Protein AF-A0A523P390-F1 (afdb_monomer_lite)

pLDDT: mean 93.91, std 4.86, range [59.72, 98.5]

Structure (mmCIF, N/CA/C/O backbone):
data_AF-A0A523P390-F1
#
_entry.id   AF-A0A523P390-F1
#
loop_
_atom_site.group_PDB
_atom_site.id
_atom_site.type_symbol
_atom_site.label_atom_id
_atom_site.label_alt_id
_atom_site.label_comp_id
_atom_site.label_asym_id
_atom_site.label_entity_id
_atom_site.label_seq_id
_atom_site.pdbx_PDB_ins_code
_atom_site.Cartn_x
_atom_site.Cartn_y
_atom_site.Cartn_z
_atom_site.occupancy
_atom_site.B_iso_or_equiv
_atom_site.auth_seq_id
_atom_site.auth_comp_id
_atom_site.auth_asym_id
_atom_site.auth_atom_id
_atom_site.pdbx_PDB_model_num
ATOM 1 N N . MET A 1 1 ? -1.006 -1.357 -26.928 1.00 78.75 1 MET A N 1
ATOM 2 C CA . MET A 1 1 ? -0.559 -0.336 -25.960 1.00 78.75 1 MET A CA 1
ATOM 3 C C . MET A 1 1 ? -0.306 -1.076 -24.663 1.00 78.75 1 MET A C 1
ATOM 5 O O . MET A 1 1 ? -1.138 -1.915 -24.336 1.00 78.75 1 MET A O 1
ATOM 9 N N . TYR A 1 2 ? 0.846 -0.889 -24.025 1.00 92.44 2 TYR A N 1
ATOM 10 C CA . TYR A 1 2 ? 1.186 -1.628 -22.806 1.00 92.44 2 TYR A CA 1
ATOM 11 C C . TYR A 1 2 ? 0.607 -0.925 -21.575 1.00 92.44 2 TYR A C 1
ATOM 13 O O . TYR A 1 2 ? 0.403 0.286 -21.602 1.00 92.44 2 TYR A O 1
ATOM 21 N N . SER A 1 3 ? 0.348 -1.682 -20.509 1.00 94.69 3 SER A N 1
ATOM 22 C CA . SER A 1 3 ? 0.012 -1.155 -19.180 1.00 94.69 3 SER A CA 1
ATOM 23 C C . SER A 1 3 ? 1.198 -1.317 -18.227 1.00 94.69 3 SER A C 1
ATOM 25 O O . SER A 1 3 ? 2.104 -2.110 -18.500 1.00 94.69 3 SER A O 1
ATOM 27 N N . ILE A 1 4 ? 1.185 -0.613 -17.089 1.00 97.12 4 ILE A N 1
ATOM 28 C CA . ILE A 1 4 ? 2.181 -0.856 -16.036 1.00 97.12 4 ILE A CA 1
ATOM 29 C C . ILE A 1 4 ? 2.117 -2.307 -15.546 1.00 97.12 4 ILE A C 1
ATOM 31 O O . ILE A 1 4 ? 3.156 -2.932 -15.389 1.00 97.12 4 ILE A O 1
ATOM 35 N N . GLU A 1 5 ? 0.918 -2.879 -15.409 1.00 96.62 5 GLU A N 1
ATOM 36 C CA . GLU A 1 5 ? 0.713 -4.278 -15.016 1.00 96.62 5 GLU A CA 1
ATOM 37 C C . GLU A 1 5 ? 1.443 -5.244 -15.956 1.00 96.62 5 GLU A C 1
ATOM 39 O O . GLU A 1 5 ? 2.141 -6.153 -15.503 1.00 96.62 5 GLU A O 1
ATOM 44 N N . SER A 1 6 ? 1.344 -4.996 -17.269 1.00 96.25 6 SER A N 1
ATOM 45 C CA . SER A 1 6 ? 2.048 -5.791 -18.280 1.00 96.25 6 SER A CA 1
ATOM 46 C C . SER A 1 6 ? 3.558 -5.763 -18.044 1.00 96.25 6 SER A C 1
ATOM 48 O O . SER A 1 6 ? 4.225 -6.777 -18.218 1.00 96.25 6 SER A O 1
ATOM 50 N N . LEU A 1 7 ? 4.102 -4.611 -17.636 1.00 97.56 7 LEU A N 1
ATOM 51 C CA . LEU A 1 7 ? 5.517 -4.487 -17.302 1.00 97.56 7 LEU A CA 1
ATOM 52 C C . LEU A 1 7 ? 5.862 -5.148 -15.974 1.00 97.56 7 LEU A C 1
ATOM 54 O O . LEU A 1 7 ? 6.916 -5.754 -15.896 1.00 97.56 7 LEU A O 1
ATOM 58 N N . LEU A 1 8 ? 5.015 -5.049 -14.949 1.00 97.62 8 LEU A N 1
ATOM 59 C CA . LEU A 1 8 ? 5.287 -5.573 -13.606 1.00 97.62 8 LEU A CA 1
ATOM 60 C C . LEU A 1 8 ? 5.347 -7.105 -13.572 1.00 97.62 8 LEU A C 1
ATOM 62 O O . LEU A 1 8 ? 6.121 -7.672 -12.803 1.00 97.62 8 LEU A O 1
ATOM 66 N N . ARG A 1 9 ? 4.521 -7.767 -14.392 1.00 96.31 9 ARG A N 1
ATOM 67 C CA . ARG A 1 9 ? 4.352 -9.231 -14.391 1.00 96.31 9 ARG A CA 1
ATOM 68 C C . ARG A 1 9 ? 5.149 -9.956 -15.474 1.00 96.31 9 ARG A C 1
ATOM 70 O O . ARG A 1 9 ? 5.233 -11.180 -15.418 1.00 96.31 9 ARG A O 1
ATOM 77 N N . ALA A 1 10 ? 5.704 -9.225 -16.439 1.00 96.62 10 ALA A N 1
ATOM 78 C CA . ALA A 1 10 ? 6.437 -9.810 -17.553 1.00 96.62 10 ALA A CA 1
ATOM 79 C C . ALA A 1 10 ? 7.651 -10.621 -17.080 1.00 96.62 10 ALA A C 1
ATOM 81 O O . ALA A 1 10 ? 8.426 -10.168 -16.237 1.00 96.62 10 ALA A O 1
ATOM 82 N N . ASP A 1 11 ? 7.871 -11.791 -17.668 1.00 96.19 11 ASP A N 1
ATOM 83 C CA . ASP A 1 11 ? 9.138 -12.493 -17.485 1.00 96.19 11 ASP A CA 1
ATOM 84 C C . ASP A 1 11 ? 10.284 -11.801 -18.254 1.00 96.19 11 ASP A C 1
ATOM 86 O O . ASP A 1 11 ? 10.094 -10.863 -19.035 1.00 96.19 11 ASP A O 1
ATOM 90 N N . ARG A 1 12 ? 11.521 -12.272 -18.065 1.00 95.44 12 ARG A N 1
ATOM 91 C CA . ARG A 1 12 ? 12.694 -11.698 -18.745 1.00 95.44 12 ARG A CA 1
ATOM 92 C C . ARG A 1 12 ? 12.565 -11.702 -20.276 1.00 95.44 12 ARG A C 1
ATOM 94 O O . ARG A 1 12 ? 13.013 -10.756 -20.931 1.00 95.44 12 ARG A O 1
ATOM 101 N N . ALA A 1 13 ? 12.014 -12.763 -20.862 1.00 95.06 13 ALA A N 1
ATOM 102 C CA . ALA A 1 13 ? 11.879 -12.881 -22.310 1.00 95.06 13 ALA A CA 1
ATOM 103 C C . ALA A 1 13 ? 10.817 -11.910 -22.843 1.00 95.06 13 ALA A C 1
ATOM 105 O O . ALA A 1 13 ? 11.016 -11.281 -23.886 1.00 95.06 13 ALA A O 1
ATOM 106 N N . GLU A 1 14 ? 9.717 -11.750 -22.116 1.00 96.25 14 GLU A N 1
ATOM 107 C CA . GLU A 1 14 ? 8.670 -10.773 -22.390 1.00 96.25 14 GLU A CA 1
ATOM 108 C C . GLU A 1 14 ? 9.200 -9.344 -22.284 1.00 96.25 14 GLU A C 1
ATOM 110 O O . GLU A 1 14 ? 9.024 -8.577 -23.230 1.00 96.25 14 GLU A O 1
ATOM 115 N N . LEU A 1 15 ? 9.957 -9.004 -21.235 1.00 95.44 15 LEU A N 1
ATOM 116 C CA . LEU A 1 15 ? 10.622 -7.699 -21.124 1.00 95.44 15 LEU A CA 1
ATOM 117 C C . LEU A 1 15 ? 11.526 -7.414 -22.334 1.00 95.44 15 LEU A C 1
ATOM 119 O O . LEU A 1 15 ? 11.504 -6.312 -22.884 1.00 95.44 15 LEU A O 1
ATOM 123 N N . GLY A 1 16 ? 12.276 -8.414 -22.809 1.00 93.50 16 GLY A N 1
ATOM 124 C CA . GLY A 1 16 ? 13.099 -8.286 -24.014 1.00 93.50 16 GLY A CA 1
ATOM 125 C C . GLY A 1 16 ? 12.277 -8.014 -25.282 1.00 93.50 16 GLY A C 1
ATOM 126 O O . GLY A 1 16 ? 12.636 -7.153 -26.096 1.00 93.50 16 GLY A O 1
ATOM 127 N N . LYS A 1 17 ? 11.135 -8.695 -25.449 1.00 94.19 17 LYS A N 1
ATOM 128 C CA . LYS A 1 17 ? 10.194 -8.446 -26.559 1.00 94.19 17 LYS A CA 1
ATOM 129 C C . LYS A 1 17 ? 9.590 -7.043 -26.483 1.00 94.19 17 LYS A C 1
ATOM 131 O O . LYS A 1 17 ? 9.525 -6.348 -27.496 1.00 94.19 17 LYS A O 1
ATOM 136 N N . ILE A 1 18 ? 9.208 -6.602 -25.287 1.00 94.62 18 ILE A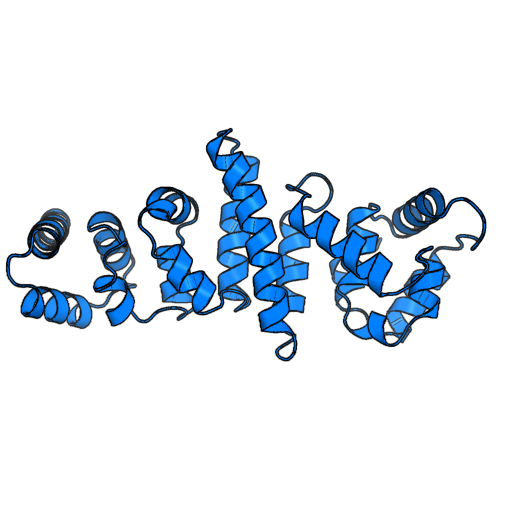 N 1
ATOM 137 C CA . ILE A 1 18 ? 8.657 -5.266 -25.046 1.00 94.62 18 ILE A CA 1
ATOM 138 C C . ILE A 1 18 ? 9.682 -4.204 -25.447 1.00 94.62 18 ILE A C 1
ATOM 140 O O . ILE A 1 18 ? 9.386 -3.359 -26.293 1.00 94.62 18 ILE A O 1
ATOM 144 N N . LEU A 1 19 ? 10.911 -4.280 -24.927 1.00 93.00 19 LEU A N 1
ATOM 145 C CA . LEU A 1 19 ? 11.952 -3.288 -25.208 1.00 93.00 19 LEU A CA 1
ATOM 146 C C . LEU A 1 19 ? 12.359 -3.260 -26.684 1.00 93.00 19 LEU A C 1
ATOM 148 O O . LEU A 1 19 ? 12.469 -2.179 -27.268 1.00 93.00 19 LEU A O 1
ATOM 152 N N . SER A 1 20 ? 12.522 -4.424 -27.318 1.00 90.69 20 SER A N 1
ATOM 153 C CA . SER A 1 20 ? 12.873 -4.502 -28.745 1.00 90.69 20 SER A CA 1
ATOM 154 C C . SER A 1 20 ? 11.792 -3.928 -29.669 1.00 90.69 20 SER A C 1
ATOM 156 O O . SER A 1 20 ? 12.116 -3.417 -30.743 1.00 90.69 20 SER A O 1
ATOM 158 N N . SER A 1 21 ? 10.523 -3.918 -29.243 1.00 90.81 21 SER A N 1
ATOM 159 C CA . SER A 1 21 ? 9.421 -3.336 -30.021 1.00 90.81 21 SER A CA 1
ATOM 160 C C . SER A 1 21 ? 9.455 -1.803 -30.111 1.00 90.81 21 SER A C 1
ATOM 162 O O . SER A 1 21 ? 8.881 -1.235 -31.040 1.00 90.81 21 SER A O 1
ATOM 164 N N . THR A 1 22 ? 10.169 -1.126 -29.203 1.00 90.56 22 THR A N 1
ATOM 165 C CA . THR A 1 22 ? 10.159 0.346 -29.085 1.00 90.56 22 THR A CA 1
ATOM 166 C C . THR A 1 22 ? 10.892 1.066 -30.216 1.00 90.56 22 THR A C 1
ATOM 168 O O . THR A 1 22 ? 10.606 2.229 -30.486 1.00 90.56 22 THR A O 1
ATOM 171 N N . ARG A 1 23 ? 11.851 0.396 -30.875 1.00 85.62 23 ARG A N 1
ATOM 172 C CA . ARG A 1 23 ? 12.726 0.966 -31.923 1.00 85.62 23 ARG A CA 1
ATOM 173 C C . ARG A 1 23 ? 13.443 2.268 -31.512 1.00 85.62 23 ARG A C 1
ATOM 175 O O . ARG A 1 23 ? 13.843 3.050 -32.373 1.00 85.62 23 ARG A O 1
ATOM 182 N N . VAL A 1 24 ? 13.633 2.508 -30.212 1.00 86.00 24 VAL A N 1
ATOM 183 C CA . VAL A 1 24 ? 14.349 3.687 -29.702 1.00 86.00 24 VAL A CA 1
ATOM 184 C C . VAL A 1 24 ? 15.855 3.424 -29.714 1.00 86.00 24 VAL A C 1
ATOM 186 O O . VAL A 1 24 ? 16.334 2.451 -29.133 1.00 86.00 24 VAL A O 1
ATOM 189 N N . ALA A 1 25 ? 16.617 4.307 -30.365 1.00 79.94 25 ALA A N 1
ATOM 190 C CA . ALA A 1 25 ? 18.074 4.207 -30.411 1.00 79.94 25 ALA A CA 1
ATOM 191 C C . ALA A 1 25 ? 18.707 4.440 -29.021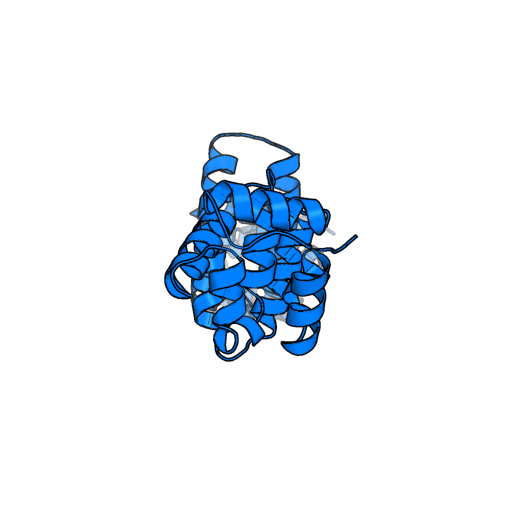 1.00 79.94 25 ALA A C 1
ATOM 193 O O . ALA A 1 25 ? 18.227 5.291 -28.267 1.00 79.94 25 ALA A O 1
ATOM 194 N N . PRO A 1 26 ? 19.818 3.755 -28.685 1.00 71.94 26 PRO A N 1
ATOM 195 C CA . PRO A 1 26 ? 20.413 3.816 -27.353 1.00 71.94 26 PRO A CA 1
ATOM 196 C C . PRO A 1 26 ? 21.200 5.100 -27.038 1.00 71.94 26 PRO A C 1
ATOM 198 O O . PRO A 1 26 ? 21.798 5.202 -25.972 1.00 71.94 26 PRO A O 1
ATOM 201 N N . GLN A 1 27 ? 21.219 6.070 -27.952 1.00 74.44 27 GLN A N 1
ATOM 202 C CA . GLN A 1 27 ? 22.058 7.264 -27.871 1.00 74.44 27 GLN A CA 1
ATOM 203 C C . GLN A 1 27 ? 21.268 8.516 -27.453 1.00 74.44 27 GLN A C 1
ATOM 205 O O . GLN A 1 27 ? 20.062 8.637 -27.711 1.00 74.44 27 GLN A O 1
ATOM 210 N N . GLY A 1 28 ? 21.989 9.474 -26.867 1.00 79.94 28 GLY A N 1
ATOM 211 C CA . GLY A 1 28 ? 21.486 10.791 -26.473 1.00 79.94 28 GLY A CA 1
ATOM 212 C C . GLY A 1 28 ? 21.246 10.933 -24.971 1.00 79.94 28 GLY A C 1
ATOM 213 O O . GLY A 1 28 ? 21.677 10.099 -24.176 1.00 79.94 28 GLY A O 1
ATOM 214 N N . ASP A 1 29 ? 20.559 12.014 -24.601 1.00 88.75 29 ASP A N 1
ATOM 215 C CA . ASP A 1 29 ? 20.172 12.295 -23.219 1.00 88.75 29 ASP A CA 1
ATOM 216 C C . ASP A 1 29 ? 19.337 11.148 -22.623 1.00 88.75 29 ASP A C 1
ATOM 218 O O . ASP A 1 29 ? 18.383 10.657 -23.239 1.00 88.75 29 ASP A O 1
ATOM 222 N N . GLN A 1 30 ? 19.712 10.708 -21.421 1.00 89.38 30 GLN A N 1
ATOM 223 C CA . GLN A 1 30 ? 19.125 9.534 -20.772 1.00 89.38 30 GLN A CA 1
ATOM 224 C C . GLN A 1 30 ? 17.659 9.769 -20.387 1.00 89.38 30 GLN A C 1
ATOM 226 O O . GLN A 1 30 ? 16.834 8.867 -20.550 1.00 89.38 30 GLN A O 1
ATOM 231 N N . ASN A 1 31 ? 17.307 10.981 -19.951 1.00 87.75 31 ASN A N 1
ATOM 232 C CA . ASN A 1 31 ? 15.937 11.322 -19.564 1.00 87.75 31 ASN A CA 1
ATOM 233 C C . ASN A 1 31 ? 15.028 11.380 -20.800 1.00 87.75 31 ASN A C 1
ATOM 235 O O . ASN A 1 31 ? 13.963 10.762 -20.833 1.00 87.75 31 ASN A O 1
ATOM 239 N N . ALA A 1 32 ? 15.487 12.032 -21.870 1.00 88.75 32 ALA A N 1
ATOM 240 C CA . ALA A 1 32 ? 14.801 12.065 -23.157 1.00 88.75 32 ALA A CA 1
ATOM 241 C C . ALA A 1 32 ? 14.671 10.665 -23.776 1.00 88.75 32 ALA A C 1
ATOM 243 O O . ALA A 1 32 ? 13.692 10.360 -24.460 1.00 88.75 32 ALA A O 1
ATOM 244 N N . ARG A 1 33 ? 15.645 9.778 -23.545 1.00 89.94 33 ARG A N 1
ATOM 245 C CA . ARG A 1 33 ? 15.542 8.368 -23.931 1.00 89.94 33 ARG A CA 1
ATOM 246 C C . ARG A 1 33 ? 14.419 7.663 -23.171 1.00 89.94 33 ARG A C 1
ATOM 248 O O . ARG A 1 33 ? 13.584 7.050 -23.833 1.00 89.94 33 ARG A O 1
ATOM 255 N N . ARG A 1 34 ? 14.344 7.787 -21.839 1.00 93.38 34 ARG A N 1
ATOM 256 C CA . ARG A 1 34 ? 13.245 7.210 -21.035 1.00 93.38 34 ARG A CA 1
ATOM 257 C C . ARG A 1 34 ? 11.882 7.701 -21.500 1.00 93.38 34 ARG A C 1
ATOM 259 O O . ARG A 1 34 ? 10.993 6.886 -21.725 1.00 93.38 34 ARG A O 1
ATOM 266 N N . ALA A 1 35 ? 11.745 9.004 -21.739 1.00 92.62 35 ALA A N 1
ATOM 267 C CA . ALA A 1 35 ? 10.507 9.590 -22.244 1.00 92.62 35 ALA A CA 1
ATOM 268 C C . ALA A 1 35 ? 10.090 9.002 -23.605 1.00 92.62 35 ALA A C 1
ATOM 270 O O . ALA A 1 35 ? 8.932 8.633 -23.787 1.00 92.62 35 ALA A O 1
ATOM 271 N N . ARG A 1 36 ? 11.034 8.841 -24.546 1.00 93.81 36 ARG A N 1
ATOM 272 C CA . ARG A 1 36 ? 10.765 8.223 -25.858 1.00 93.81 36 ARG A CA 1
ATOM 273 C C . ARG A 1 36 ? 10.385 6.748 -25.749 1.00 93.81 36 ARG A C 1
ATOM 275 O O . ARG A 1 36 ? 9.476 6.310 -26.447 1.00 93.81 36 ARG A O 1
ATOM 282 N N . VAL A 1 37 ? 11.063 5.985 -24.888 1.00 95.31 37 VAL A N 1
ATOM 283 C CA . VAL A 1 37 ? 10.728 4.572 -24.635 1.00 95.31 37 VAL A CA 1
ATOM 284 C C . VAL A 1 37 ? 9.326 4.460 -24.043 1.00 95.31 37 VAL A C 1
ATOM 286 O O . VAL A 1 37 ? 8.519 3.687 -24.551 1.00 95.31 37 VAL A O 1
ATOM 289 N N . ALA A 1 38 ? 9.012 5.264 -23.025 1.00 95.75 38 ALA A N 1
ATOM 290 C CA . ALA A 1 38 ? 7.692 5.294 -22.407 1.00 95.75 38 ALA A CA 1
ATOM 291 C C . ALA A 1 38 ? 6.609 5.609 -23.448 1.00 95.75 38 ALA A C 1
ATOM 293 O O . ALA A 1 38 ? 5.666 4.836 -23.616 1.00 95.75 38 ALA A O 1
ATOM 294 N N . GLN A 1 39 ? 6.809 6.670 -24.237 1.00 95.06 39 GLN A N 1
ATOM 295 C CA . GLN A 1 39 ? 5.888 7.071 -25.297 1.00 95.06 39 GLN A CA 1
ATOM 296 C C . GLN A 1 39 ? 5.674 5.961 -26.336 1.00 95.06 39 GLN A C 1
ATOM 298 O O . GLN A 1 39 ? 4.537 5.704 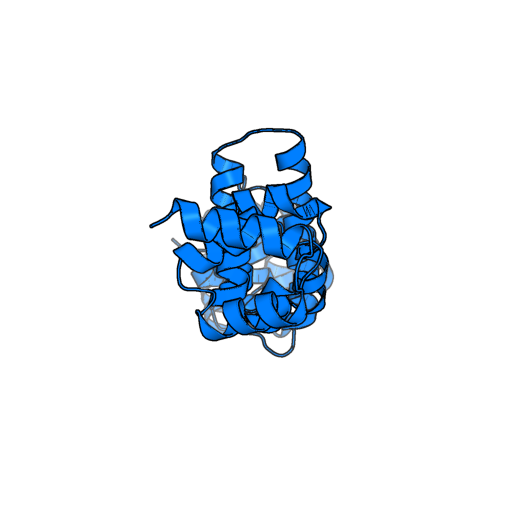-26.724 1.00 95.06 39 GLN A O 1
ATOM 303 N N . ALA A 1 40 ? 6.739 5.273 -26.763 1.00 94.88 40 ALA A N 1
ATOM 304 C CA . ALA A 1 40 ? 6.647 4.171 -27.722 1.00 94.88 40 ALA A CA 1
ATOM 305 C C . ALA A 1 40 ? 5.825 2.982 -27.191 1.00 94.88 40 ALA A C 1
ATOM 307 O O . ALA A 1 40 ? 5.199 2.266 -27.972 1.00 94.88 40 ALA A O 1
ATOM 308 N N . LEU A 1 41 ? 5.795 2.784 -25.870 1.00 95.75 41 LEU A N 1
ATOM 309 C CA . LEU A 1 41 ? 4.980 1.760 -25.213 1.00 95.75 41 LEU A CA 1
ATOM 310 C C . LEU A 1 41 ? 3.552 2.239 -24.888 1.00 95.75 41 LEU A C 1
ATOM 312 O O . LEU A 1 41 ? 2.688 1.414 -24.579 1.00 95.75 41 LEU A O 1
ATOM 316 N N . GLY A 1 42 ? 3.290 3.544 -25.017 1.00 96.00 42 GLY A N 1
ATOM 317 C CA . GLY A 1 42 ? 2.038 4.190 -24.619 1.00 96.00 42 GLY A CA 1
ATOM 318 C C . GLY A 1 42 ? 1.920 4.421 -23.113 1.00 96.00 42 GLY A C 1
ATOM 319 O O . GLY A 1 42 ? 0.818 4.413 -22.581 1.00 96.00 42 GLY A O 1
ATOM 320 N N . LEU A 1 43 ? 3.055 4.603 -22.442 1.00 97.12 43 LEU A N 1
ATOM 321 C CA . LEU A 1 43 ? 3.178 4.868 -21.012 1.00 97.12 43 LEU A CA 1
ATOM 322 C C . LEU A 1 43 ? 3.742 6.274 -20.788 1.00 97.12 43 LEU A C 1
ATOM 324 O O . LEU A 1 43 ? 4.381 6.851 -21.672 1.00 97.12 43 LEU A O 1
ATOM 328 N N . ASN A 1 44 ? 3.579 6.807 -19.579 1.00 96.81 44 ASN A N 1
ATOM 329 C CA . ASN A 1 44 ? 4.408 7.924 -19.127 1.00 96.81 44 ASN A CA 1
ATOM 330 C C . ASN A 1 44 ? 5.728 7.430 -18.499 1.00 96.81 44 ASN A C 1
ATOM 332 O O . ASN A 1 44 ? 5.921 6.236 -18.255 1.00 96.81 44 ASN A O 1
ATOM 336 N N . ALA A 1 45 ? 6.663 8.354 -18.260 1.00 96.00 45 ALA A N 1
ATOM 337 C CA . ALA A 1 45 ? 7.984 8.015 -17.733 1.00 96.00 45 ALA A CA 1
ATOM 338 C C . ALA A 1 45 ? 7.915 7.341 -16.350 1.00 96.00 45 ALA A C 1
ATOM 340 O O . ALA A 1 45 ? 8.623 6.363 -16.127 1.00 96.00 45 ALA A O 1
ATOM 341 N N . SER A 1 46 ? 7.031 7.797 -15.458 1.00 97.75 46 SER A N 1
ATOM 342 C CA . SER A 1 46 ? 6.861 7.204 -14.126 1.00 97.75 46 SER A CA 1
ATOM 343 C C . SER A 1 46 ? 6.336 5.772 -14.197 1.00 97.75 46 SER A C 1
ATOM 345 O O . SER A 1 46 ? 6.873 4.892 -13.531 1.00 97.75 46 SER A O 1
ATOM 347 N N . GLN A 1 47 ? 5.348 5.506 -15.057 1.00 98.25 47 GLN A N 1
ATOM 348 C CA . GLN A 1 47 ? 4.833 4.155 -15.293 1.00 98.25 47 GLN A CA 1
ATOM 349 C C . GLN A 1 47 ? 5.912 3.224 -15.855 1.00 98.25 47 GLN A C 1
ATOM 351 O O . GLN A 1 47 ? 6.005 2.076 -15.431 1.00 98.25 47 GLN A O 1
ATOM 356 N N . LEU A 1 48 ? 6.756 3.710 -16.772 1.00 97.88 48 LEU A N 1
ATOM 357 C CA . LEU A 1 48 ? 7.886 2.935 -17.288 1.00 97.88 48 LEU A CA 1
ATOM 358 C C . LEU A 1 48 ? 8.879 2.584 -16.170 1.00 97.88 48 LEU A C 1
ATOM 360 O O . LEU A 1 48 ? 9.243 1.418 -16.020 1.00 97.88 48 LEU A O 1
ATOM 364 N N . VAL A 1 49 ? 9.312 3.584 -15.394 1.00 97.94 49 VAL A N 1
ATOM 365 C CA . VAL A 1 49 ? 10.312 3.403 -14.332 1.00 97.94 49 VAL A CA 1
ATOM 366 C C . VAL A 1 49 ? 9.782 2.495 -13.227 1.00 97.94 49 VAL A C 1
ATOM 368 O O . VAL A 1 49 ? 10.488 1.580 -12.814 1.00 97.94 49 VAL A O 1
ATOM 371 N N . CYS A 1 50 ? 8.540 2.680 -12.776 1.00 98.31 50 CYS A N 1
ATOM 372 C CA . CYS A 1 50 ? 7.946 1.813 -11.761 1.00 98.31 50 CYS A CA 1
ATOM 373 C C . CYS A 1 50 ? 7.630 0.412 -12.296 1.00 98.31 50 CYS A C 1
ATOM 375 O O . CYS A 1 50 ? 7.907 -0.564 -11.604 1.00 98.31 50 CYS A O 1
ATOM 377 N N . GLY A 1 51 ? 7.132 0.297 -13.530 1.00 98.06 51 GLY A N 1
ATOM 378 C CA . GLY A 1 51 ? 6.813 -0.984 -14.160 1.00 98.06 51 GLY A CA 1
ATOM 379 C C . GLY A 1 51 ? 8.031 -1.895 -14.299 1.00 98.06 51 GLY A C 1
ATOM 380 O O . GLY A 1 51 ? 8.002 -3.032 -13.840 1.00 98.06 51 GLY A O 1
ATOM 381 N N . PHE A 1 52 ? 9.131 -1.389 -14.865 1.00 97.12 52 PHE A N 1
ATOM 382 C CA . PHE A 1 52 ? 10.388 -2.147 -14.924 1.00 97.12 52 PHE A CA 1
ATOM 383 C C . PHE A 1 52 ? 11.061 -2.253 -13.557 1.00 97.12 52 PHE A C 1
ATOM 385 O O . PHE A 1 52 ? 11.603 -3.297 -13.212 1.00 97.12 52 PHE A O 1
ATOM 392 N N . GLY A 1 53 ? 11.029 -1.178 -12.773 1.00 96.81 53 GLY A N 1
ATOM 393 C CA . GLY A 1 53 ? 11.721 -1.093 -11.498 1.00 96.81 53 GLY A CA 1
ATOM 394 C C . GLY A 1 53 ? 11.200 -2.066 -10.444 1.00 96.81 53 GLY A C 1
ATOM 395 O O . GLY A 1 53 ? 11.994 -2.533 -9.634 1.00 96.81 53 GLY A O 1
ATOM 396 N N . PHE A 1 54 ? 9.898 -2.357 -10.413 1.00 97.12 54 PHE A N 1
ATOM 397 C CA . PHE A 1 54 ? 9.306 -3.324 -9.477 1.00 97.12 54 PHE A CA 1
ATOM 398 C C . PHE A 1 54 ? 9.150 -4.733 -10.063 1.00 97.12 54 PHE A C 1
ATOM 400 O O . PHE A 1 54 ? 8.754 -5.645 -9.341 1.00 97.12 54 PHE A O 1
ATOM 407 N N . ASN A 1 55 ? 9.486 -4.941 -11.338 1.00 96.75 55 ASN A N 1
ATOM 408 C CA . ASN A 1 55 ? 9.473 -6.270 -11.932 1.00 96.75 55 ASN A CA 1
ATOM 409 C C . ASN A 1 55 ? 10.610 -7.130 -11.349 1.00 96.75 55 ASN A C 1
ATOM 411 O O . ASN A 1 55 ? 11.779 -6.757 -11.415 1.00 96.75 55 ASN A O 1
ATOM 415 N N . ALA A 1 56 ? 10.286 -8.313 -10.823 1.00 93.75 56 ALA A N 1
ATOM 416 C CA . ALA A 1 56 ? 11.265 -9.207 -10.201 1.00 93.75 56 ALA A CA 1
ATOM 417 C C . ALA A 1 56 ? 12.360 -9.711 -11.165 1.00 93.75 56 ALA A C 1
ATOM 419 O O . ALA A 1 56 ? 13.491 -9.933 -10.745 1.00 93.75 56 ALA A O 1
ATOM 420 N N . ALA A 1 57 ? 12.054 -9.864 -12.454 1.00 94.69 57 ALA A N 1
ATOM 421 C CA . ALA A 1 57 ? 12.991 -10.321 -13.477 1.00 94.69 57 ALA A CA 1
ATOM 422 C C . ALA A 1 57 ? 14.034 -9.262 -13.877 1.00 94.69 57 ALA A C 1
ATOM 424 O O . ALA A 1 57 ? 14.975 -9.587 -14.605 1.00 94.69 57 ALA A O 1
ATOM 425 N N . ILE A 1 58 ? 13.890 -8.004 -13.434 1.00 94.44 58 ILE A N 1
ATOM 426 C CA . ILE A 1 58 ? 14.825 -6.933 -13.803 1.00 94.44 58 ILE A CA 1
ATOM 427 C C . ILE A 1 58 ? 16.197 -7.087 -13.139 1.00 94.44 58 ILE A C 1
ATOM 429 O O . ILE A 1 58 ? 17.191 -6.626 -13.698 1.00 94.44 58 ILE A O 1
ATOM 433 N N . GLU A 1 59 ? 16.261 -7.758 -11.983 1.00 89.56 59 GLU A N 1
ATOM 434 C CA . GLU A 1 59 ? 17.508 -7.974 -11.235 1.00 89.56 59 GLU A CA 1
ATOM 435 C C . GLU A 1 59 ? 18.533 -8.765 -12.053 1.00 89.56 59 GLU A C 1
ATOM 437 O O . GLU A 1 59 ? 19.721 -8.457 -12.031 1.00 89.56 59 GLU A O 1
ATOM 442 N N . ASP A 1 60 ? 18.053 -9.711 -12.863 1.00 89.69 60 ASP A N 1
ATOM 443 C CA . ASP A 1 60 ? 18.879 -10.561 -13.722 1.00 89.69 60 ASP A CA 1
ATOM 444 C C . ASP A 1 60 ? 18.994 -10.022 -15.161 1.00 89.69 60 ASP A C 1
ATOM 446 O O . ASP A 1 60 ? 19.407 -10.745 -16.080 1.00 89.69 60 ASP A O 1
ATOM 450 N N . TYR A 1 61 ? 18.591 -8.765 -15.397 1.00 93.50 61 TYR A N 1
ATOM 451 C CA . TYR A 1 61 ? 18.513 -8.180 -16.735 1.00 93.50 61 TYR A CA 1
ATOM 452 C C . TYR A 1 61 ?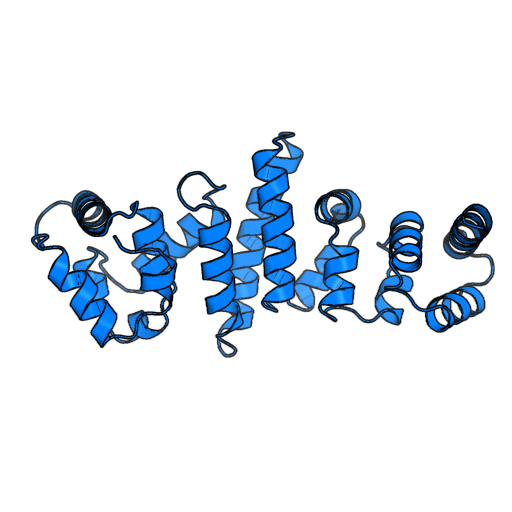 19.174 -6.798 -16.854 1.00 93.50 61 TYR A C 1
ATOM 454 O O . TYR A 1 61 ? 18.593 -5.836 -17.355 1.00 93.50 61 TYR A O 1
ATOM 462 N N . GLU A 1 62 ? 20.454 -6.721 -16.492 1.00 91.12 62 GLU A N 1
ATOM 463 C CA . GLU A 1 62 ? 21.286 -5.506 -16.554 1.00 91.12 62 GLU A CA 1
ATOM 464 C C . GLU A 1 62 ? 21.232 -4.772 -17.912 1.00 91.12 62 GLU A C 1
ATOM 466 O O . GLU A 1 62 ? 21.153 -3.544 -17.974 1.00 91.12 62 GLU A O 1
ATOM 471 N N . THR A 1 63 ? 21.184 -5.503 -19.032 1.00 91.81 63 THR A N 1
ATOM 472 C CA . THR A 1 63 ? 21.069 -4.885 -20.365 1.00 91.81 63 THR A CA 1
ATOM 473 C C . THR A 1 63 ? 19.787 -4.063 -20.525 1.00 91.81 63 THR A C 1
ATOM 475 O O . THR A 1 63 ? 19.814 -3.031 -21.193 1.00 91.81 63 THR A O 1
ATOM 478 N N . ALA A 1 64 ? 18.672 -4.481 -19.915 1.00 93.06 64 ALA A N 1
ATOM 479 C CA . ALA A 1 64 ? 17.433 -3.707 -19.921 1.00 93.06 64 ALA A CA 1
ATOM 480 C C . ALA A 1 64 ? 17.576 -2.418 -19.105 1.00 93.06 64 ALA A C 1
ATOM 482 O O . ALA A 1 64 ? 17.140 -1.363 -19.559 1.00 93.06 64 ALA A O 1
ATOM 483 N N . VAL A 1 65 ? 18.258 -2.472 -17.960 1.00 94.50 65 VAL A N 1
ATOM 484 C CA . VAL A 1 65 ? 18.532 -1.300 -17.112 1.00 94.50 65 VAL A CA 1
ATOM 485 C C . VAL A 1 65 ? 19.311 -0.235 -17.892 1.00 94.50 65 VAL A C 1
ATOM 487 O O . VAL A 1 65 ? 18.875 0.914 -18.004 1.00 94.50 65 VAL A O 1
ATOM 490 N N . HIS A 1 66 ? 20.403 -0.629 -18.548 1.00 92.56 66 HIS A N 1
ATOM 491 C CA . HIS A 1 66 ? 21.156 0.272 -19.425 1.00 92.56 66 HIS A CA 1
ATOM 492 C C . HIS A 1 66 ? 20.370 0.692 -20.668 1.00 92.56 66 HIS A C 1
ATOM 494 O O . HIS A 1 66 ? 20.532 1.811 -21.174 1.00 92.56 66 HIS A O 1
ATOM 500 N N . PHE A 1 67 ? 19.491 -0.176 -21.176 1.00 92.12 67 PHE A N 1
ATOM 501 C CA . PHE A 1 67 ? 18.604 0.185 -22.273 1.00 92.12 67 PHE A CA 1
ATOM 502 C C . PHE A 1 67 ? 17.598 1.275 -21.868 1.00 92.12 67 PHE A C 1
ATOM 504 O O . PHE A 1 67 ? 17.245 2.138 -22.667 1.00 92.12 67 PHE A O 1
ATOM 511 N N . LEU A 1 68 ? 17.172 1.297 -20.615 1.00 93.06 68 LEU A N 1
ATOM 512 C CA . LEU A 1 68 ? 16.337 2.363 -20.075 1.00 93.06 68 LEU A CA 1
ATOM 513 C C . LEU A 1 68 ? 17.152 3.622 -19.736 1.00 93.06 68 LEU A C 1
ATOM 515 O O . LEU A 1 68 ? 16.596 4.619 -19.299 1.00 93.06 68 LEU A O 1
ATOM 519 N N . GLY A 1 69 ? 18.463 3.628 -19.987 1.00 92.25 69 GLY A N 1
ATOM 520 C CA . GLY A 1 69 ? 19.318 4.785 -19.743 1.00 92.25 69 GLY A CA 1
ATOM 521 C C . GLY A 1 69 ? 19.720 4.950 -18.281 1.00 92.25 69 GLY A C 1
ATOM 522 O O . GLY A 1 69 ? 20.132 6.043 -17.911 1.00 92.25 69 GLY A O 1
ATOM 523 N N . PHE A 1 70 ? 19.619 3.897 -17.468 1.00 94.44 70 PHE A N 1
ATOM 524 C CA . PHE A 1 70 ? 20.143 3.894 -16.107 1.00 94.44 70 PHE A CA 1
ATOM 525 C C . PHE A 1 70 ? 21.587 3.369 -16.067 1.00 94.44 70 PHE A C 1
ATOM 527 O O . PHE A 1 70 ? 21.925 2.421 -16.786 1.00 94.44 70 PHE A O 1
ATOM 534 N N . PRO A 1 71 ? 22.458 3.958 -15.229 1.00 93.44 71 PRO A N 1
ATOM 535 C CA . PRO A 1 71 ? 23.839 3.505 -15.083 1.00 93.44 71 PRO A CA 1
ATOM 536 C C . PRO A 1 71 ? 23.965 2.230 -14.241 1.00 93.44 71 PRO A C 1
ATOM 538 O O . PRO A 1 71 ? 24.965 1.537 -14.361 1.00 93.44 71 PRO A O 1
ATOM 541 N N . SER A 1 72 ? 22.984 1.919 -13.394 1.00 95.62 72 SER A N 1
ATOM 542 C CA . SER A 1 72 ? 22.947 0.696 -12.590 1.00 95.62 72 SER A CA 1
ATOM 543 C C . SER A 1 72 ? 21.526 0.405 -12.111 1.00 95.62 72 SER A C 1
ATOM 545 O O . SER A 1 72 ? 20.646 1.275 -12.163 1.00 95.62 72 SER A O 1
ATOM 547 N N . LEU A 1 73 ? 21.312 -0.818 -11.615 1.00 95.88 73 LEU A N 1
ATOM 548 C CA . LEU A 1 73 ? 20.053 -1.216 -10.989 1.00 95.88 73 LEU A CA 1
ATOM 549 C C . LEU A 1 73 ? 19.737 -0.351 -9.759 1.00 95.88 73 LEU A C 1
ATOM 551 O O . LEU A 1 73 ? 18.594 0.059 -9.592 1.00 95.88 73 LEU A O 1
ATOM 555 N N . ASP A 1 74 ? 20.743 -0.002 -8.955 1.00 96.69 74 ASP A N 1
ATOM 556 C CA . ASP A 1 74 ? 20.565 0.816 -7.747 1.00 96.69 74 ASP A CA 1
ATOM 557 C C . ASP A 1 74 ? 20.062 2.229 -8.057 1.00 96.69 74 ASP A C 1
ATOM 559 O O . ASP A 1 74 ? 19.202 2.762 -7.350 1.00 96.69 74 ASP A O 1
ATOM 563 N N . VAL A 1 75 ? 20.554 2.840 -9.142 1.00 96.81 75 VAL A N 1
ATOM 564 C CA . VAL A 1 75 ? 20.082 4.166 -9.573 1.00 96.81 75 VAL A CA 1
ATOM 565 C C . VAL A 1 75 ? 18.636 4.088 -10.061 1.00 96.81 75 VAL A C 1
ATOM 567 O O . VAL A 1 75 ? 17.823 4.936 -9.696 1.00 96.81 75 VAL A O 1
ATOM 570 N N . MET A 1 76 ? 18.279 3.039 -10.809 1.00 97.12 76 MET A N 1
ATOM 571 C CA . MET A 1 76 ? 16.890 2.801 -11.212 1.00 97.12 76 MET A CA 1
ATOM 572 C C . MET A 1 76 ? 15.981 2.553 -10.003 1.00 97.12 76 MET A C 1
ATOM 574 O O . MET A 1 76 ? 14.890 3.114 -9.930 1.00 97.12 76 MET A O 1
ATOM 578 N N . ALA A 1 77 ? 16.425 1.744 -9.039 1.00 96.56 77 ALA A N 1
ATOM 579 C CA . ALA A 1 77 ? 15.685 1.456 -7.816 1.00 96.56 77 ALA A CA 1
ATOM 580 C C . ALA A 1 77 ? 15.472 2.722 -6.973 1.00 96.56 77 ALA A C 1
ATOM 582 O O . ALA A 1 77 ? 14.391 2.909 -6.416 1.00 96.56 77 ALA A O 1
ATOM 583 N N . SER A 1 78 ? 16.463 3.616 -6.930 1.00 97.69 78 SER A N 1
ATOM 584 C CA . SER A 1 78 ? 16.362 4.912 -6.252 1.00 97.69 78 SER A CA 1
ATOM 585 C C . SER A 1 78 ? 15.341 5.834 -6.926 1.00 97.69 78 SER A C 1
ATOM 587 O O . SER A 1 78 ? 14.477 6.382 -6.243 1.00 97.69 78 SER A O 1
ATOM 589 N N . GLU A 1 79 ? 15.374 5.961 -8.260 1.00 97.75 79 GLU A N 1
ATOM 590 C CA . GLU A 1 79 ? 14.397 6.763 -9.019 1.00 97.75 79 GLU A CA 1
ATOM 591 C C . GLU A 1 79 ? 12.977 6.189 -8.879 1.00 97.75 79 GLU A C 1
ATOM 593 O O . GLU A 1 79 ? 12.033 6.918 -8.578 1.00 97.75 79 GLU A O 1
ATOM 598 N N . ARG A 1 80 ? 12.830 4.863 -8.987 1.00 97.38 80 ARG A N 1
ATOM 599 C CA . ARG A 1 80 ? 11.577 4.135 -8.740 1.00 97.38 80 ARG A CA 1
ATOM 600 C C . ARG A 1 80 ? 11.014 4.408 -7.347 1.00 97.38 80 ARG A C 1
ATOM 602 O O . ARG A 1 80 ? 9.824 4.686 -7.221 1.00 97.38 80 ARG A O 1
ATOM 609 N N . ASN A 1 81 ? 11.843 4.302 -6.307 1.00 98.38 81 ASN A N 1
ATOM 610 C CA . ASN A 1 81 ? 11.413 4.533 -4.929 1.00 98.38 81 ASN A CA 1
ATOM 611 C C . ASN A 1 81 ? 10.987 5.990 -4.729 1.00 98.38 81 ASN A C 1
ATOM 613 O O . ASN A 1 81 ? 9.950 6.235 -4.122 1.00 98.38 81 ASN A O 1
ATOM 617 N N . TYR A 1 82 ? 11.743 6.942 -5.281 1.00 98.31 82 TYR A N 1
ATOM 618 C CA . TYR A 1 82 ? 11.400 8.361 -5.224 1.00 98.31 82 TYR A CA 1
ATOM 619 C C . TYR A 1 82 ? 10.040 8.641 -5.876 1.00 98.31 82 TYR A C 1
ATOM 621 O O . TYR A 1 82 ? 9.185 9.286 -5.270 1.00 98.31 82 TYR A O 1
ATOM 629 N N . ILE A 1 83 ? 9.807 8.105 -7.078 1.00 98.31 83 ILE A N 1
ATOM 630 C CA . ILE A 1 83 ? 8.526 8.239 -7.781 1.00 98.31 83 ILE A CA 1
ATOM 631 C C . ILE A 1 83 ? 7.396 7.621 -6.954 1.00 98.31 83 ILE A C 1
ATOM 633 O O . ILE A 1 83 ? 6.381 8.279 -6.736 1.00 98.31 83 ILE A O 1
ATOM 637 N N . LEU A 1 84 ? 7.572 6.390 -6.455 1.00 98.31 84 LEU A N 1
ATOM 638 C CA . LEU A 1 84 ? 6.543 5.735 -5.649 1.00 98.31 84 LEU A CA 1
ATOM 639 C C . LEU A 1 84 ? 6.257 6.503 -4.354 1.00 98.31 84 LEU A C 1
ATOM 641 O O . LEU A 1 84 ? 5.119 6.519 -3.920 1.00 98.31 84 LEU A O 1
ATOM 645 N N . VAL A 1 85 ? 7.228 7.138 -3.707 1.00 98.12 85 VAL A N 1
ATOM 646 C CA . VAL A 1 85 ? 6.957 7.861 -2.454 1.00 98.12 85 VAL A CA 1
ATOM 647 C C . VAL A 1 85 ? 6.285 9.210 -2.714 1.00 98.12 85 VAL A C 1
ATOM 649 O O . VAL A 1 85 ? 5.373 9.589 -1.983 1.00 98.12 85 VAL A O 1
ATOM 652 N N . HIS A 1 86 ? 6.698 9.931 -3.759 1.00 97.25 86 HIS A N 1
ATOM 653 C CA . HIS A 1 86 ? 6.317 11.334 -3.939 1.00 97.25 86 HIS A CA 1
ATOM 654 C C . HIS A 1 86 ? 5.229 11.594 -4.989 1.00 97.25 86 HIS A C 1
ATOM 656 O O . HIS A 1 86 ? 4.657 12.688 -4.978 1.00 97.25 86 HIS A O 1
ATOM 662 N N . ASP A 1 87 ? 4.911 10.643 -5.876 1.00 96.56 87 ASP A N 1
ATOM 663 C CA . ASP A 1 87 ? 3.823 10.810 -6.847 1.00 96.56 87 ASP A CA 1
ATOM 664 C C . ASP A 1 87 ? 2.453 10.610 -6.189 1.00 96.56 87 ASP A C 1
ATOM 666 O O . ASP A 1 87 ? 2.108 9.521 -5.734 1.00 96.56 87 ASP A O 1
ATOM 670 N N . ARG A 1 88 ? 1.643 11.665 -6.154 1.00 93.88 88 ARG A N 1
ATOM 671 C CA . ARG A 1 88 ? 0.341 11.680 -5.468 1.00 93.88 88 ARG A CA 1
ATOM 672 C C . ARG A 1 88 ? -0.793 11.645 -6.479 1.00 93.88 88 ARG A C 1
ATOM 674 O O . ARG A 1 88 ? -1.640 12.532 -6.521 1.00 93.88 88 ARG A O 1
ATOM 681 N N . TYR A 1 89 ? -0.754 10.614 -7.314 1.00 94.81 89 TYR A N 1
ATOM 682 C CA . TYR A 1 89 ? -1.699 10.383 -8.402 1.00 94.81 89 TYR A CA 1
ATOM 683 C C . TYR A 1 89 ? -1.567 11.325 -9.600 1.00 94.81 89 TYR A C 1
ATOM 685 O O . TYR A 1 89 ? -2.514 11.496 -10.367 1.00 94.81 89 TYR A O 1
ATOM 693 N N . SER A 1 90 ? -0.391 11.931 -9.771 1.00 94.38 90 SER A N 1
ATOM 694 C CA . SER A 1 90 ? -0.123 12.858 -10.875 1.00 94.38 90 SER A CA 1
ATOM 695 C C . SER A 1 90 ? 0.337 12.116 -12.126 1.00 94.38 90 SER A C 1
ATOM 697 O O . SER A 1 90 ? -0.127 12.413 -13.224 1.00 94.38 90 SER A O 1
ATOM 699 N N . ASN A 1 91 ? 1.241 11.146 -11.964 1.00 96.56 91 ASN A N 1
ATOM 700 C CA . ASN A 1 91 ? 1.765 10.329 -13.059 1.00 96.56 91 ASN A CA 1
ATOM 701 C C . ASN A 1 91 ? 1.447 8.842 -12.880 1.00 96.56 91 ASN A C 1
ATOM 703 O O . ASN A 1 91 ? 1.395 8.115 -13.870 1.00 96.56 91 ASN A O 1
ATOM 707 N N . LEU A 1 92 ? 1.237 8.373 -11.650 1.00 97.75 92 LEU A N 1
ATOM 708 C CA . LEU A 1 92 ? 0.789 7.012 -11.375 1.00 97.75 92 LEU A CA 1
ATOM 709 C C . LEU A 1 92 ? -0.652 7.057 -10.893 1.00 97.75 92 LEU A C 1
ATOM 711 O O . LEU A 1 92 ? -0.926 7.584 -9.824 1.00 97.75 92 LEU A O 1
ATOM 715 N N . SER A 1 93 ? -1.588 6.500 -11.653 1.00 97.19 93 SER A N 1
ATOM 716 C CA . SER A 1 93 ? -2.967 6.392 -11.175 1.00 97.19 93 SER A CA 1
ATOM 717 C C . SER A 1 93 ? -3.045 5.500 -9.931 1.00 97.19 93 SER A C 1
ATOM 719 O O . SER A 1 93 ? -2.181 4.654 -9.712 1.00 97.19 93 SER A O 1
ATOM 721 N N . VAL A 1 94 ? -4.107 5.623 -9.129 1.00 97.75 94 VAL A N 1
ATOM 722 C CA . VAL A 1 94 ? -4.306 4.722 -7.978 1.00 97.75 94 VAL A CA 1
ATOM 723 C C . VAL A 1 94 ? -4.306 3.245 -8.396 1.00 97.75 94 VAL A C 1
ATOM 725 O O . VAL A 1 94 ? -3.744 2.415 -7.693 1.00 97.75 94 VAL A O 1
ATOM 728 N N . ASN A 1 95 ? -4.839 2.919 -9.578 1.00 97.88 95 ASN A N 1
ATOM 729 C CA . ASN A 1 95 ? -4.799 1.556 -10.110 1.00 97.88 95 ASN A CA 1
ATOM 730 C C . ASN A 1 95 ? -3.362 1.096 -10.390 1.00 97.88 95 ASN A C 1
ATOM 732 O O . ASN A 1 95 ? -3.022 -0.036 -10.065 1.00 97.88 95 ASN A O 1
ATOM 736 N N . ASP A 1 96 ? -2.502 1.976 -10.917 1.00 98.38 96 ASP A N 1
ATOM 737 C CA . ASP A 1 96 ? -1.081 1.663 -11.111 1.00 98.38 96 ASP A CA 1
ATOM 738 C C . ASP A 1 96 ? -0.405 1.325 -9.770 1.00 98.38 96 ASP A C 1
ATOM 740 O O . ASP A 1 96 ? 0.387 0.387 -9.690 1.00 98.38 96 ASP A O 1
ATOM 744 N N . ILE A 1 97 ? -0.749 2.053 -8.700 1.00 98.50 97 ILE A N 1
ATOM 745 C CA . ILE A 1 97 ? -0.229 1.797 -7.351 1.00 98.50 97 ILE A CA 1
ATOM 746 C C . ILE A 1 97 ? -0.723 0.458 -6.799 1.00 98.50 97 ILE A C 1
ATOM 748 O O . ILE A 1 97 ? 0.068 -0.297 -6.235 1.00 98.50 97 ILE A O 1
ATOM 752 N N . LEU A 1 98 ? -2.004 0.132 -6.982 1.00 98.50 98 LEU A N 1
ATOM 753 C CA . LEU A 1 98 ? -2.560 -1.145 -6.532 1.00 98.50 98 LEU A CA 1
ATOM 754 C C . LEU A 1 98 ? -1.928 -2.340 -7.263 1.00 98.50 98 LEU A C 1
ATOM 756 O O . LEU A 1 98 ? -1.651 -3.355 -6.625 1.00 98.50 98 LEU A O 1
ATOM 760 N N . GLU A 1 99 ? -1.619 -2.211 -8.557 1.00 98.50 99 GLU A N 1
ATOM 761 C CA . GLU A 1 99 ? -0.871 -3.240 -9.295 1.00 98.50 99 GLU A CA 1
ATOM 762 C C . GLU A 1 99 ? 0.562 -3.401 -8.776 1.00 98.50 99 GLU A C 1
ATOM 764 O O . GLU A 1 99 ? 1.053 -4.525 -8.641 1.00 98.50 99 GLU A O 1
ATOM 769 N N . ILE A 1 100 ? 1.225 -2.294 -8.416 1.00 98.50 100 ILE A N 1
ATOM 770 C CA . ILE A 1 100 ? 2.527 -2.347 -7.740 1.00 98.50 100 ILE A CA 1
ATOM 771 C C . ILE A 1 100 ? 2.381 -3.097 -6.409 1.00 98.50 100 ILE A C 1
ATOM 773 O O . ILE A 1 100 ? 3.110 -4.054 -6.164 1.00 98.50 100 ILE A O 1
ATOM 777 N N . TYR A 1 101 ? 1.416 -2.736 -5.562 1.00 98.19 101 TYR A N 1
ATOM 778 C CA . TYR A 1 101 ? 1.207 -3.402 -4.271 1.00 98.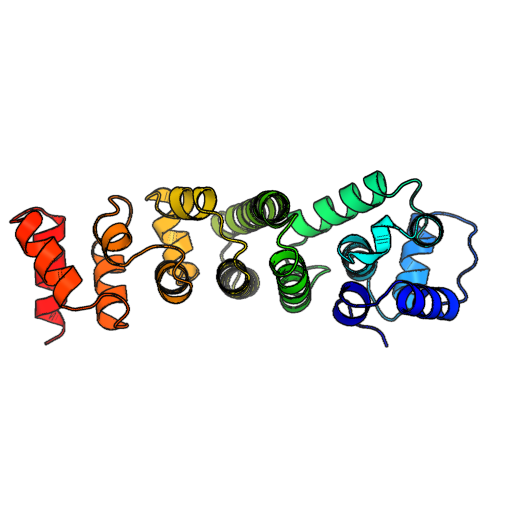19 101 TYR A CA 1
ATOM 779 C C . TYR A 1 101 ? 0.947 -4.902 -4.421 1.00 98.19 101 TYR A C 1
ATOM 781 O O . TYR A 1 101 ? 1.481 -5.690 -3.637 1.00 98.19 101 TYR A O 1
ATOM 789 N N . ALA A 1 102 ? 0.203 -5.310 -5.450 1.00 97.31 102 ALA A N 1
ATOM 790 C CA . ALA A 1 102 ? -0.051 -6.715 -5.738 1.00 97.31 102 ALA A CA 1
ATOM 791 C C . ALA A 1 102 ? 1.240 -7.506 -5.995 1.00 97.31 102 ALA A C 1
ATOM 793 O O . ALA A 1 102 ? 1.420 -8.593 -5.438 1.00 97.31 102 ALA A O 1
ATOM 794 N N . VAL A 1 103 ? 2.171 -6.968 -6.792 1.00 96.62 103 VAL A N 1
ATOM 795 C CA . VAL A 1 103 ? 3.450 -7.656 -7.036 1.00 96.62 103 VAL A CA 1
ATOM 796 C C . VAL A 1 103 ? 4.384 -7.608 -5.825 1.00 96.62 103 VAL A C 1
ATOM 798 O O . VAL A 1 103 ? 5.050 -8.602 -5.538 1.00 96.62 103 VAL A O 1
ATOM 801 N N . LEU A 1 104 ? 4.384 -6.513 -5.056 1.00 95.94 104 LEU A N 1
ATOM 802 C CA . LEU A 1 104 ? 5.181 -6.404 -3.828 1.00 95.94 104 LEU A CA 1
ATOM 803 C C . LEU A 1 104 ? 4.709 -7.388 -2.748 1.00 95.94 104 LEU A C 1
ATOM 805 O O . LEU A 1 104 ? 5.529 -8.030 -2.090 1.00 95.94 104 LEU A O 1
ATOM 809 N N . GLY A 1 105 ? 3.394 -7.539 -2.573 1.00 94.06 105 GLY A N 1
ATOM 810 C CA . GLY A 1 105 ? 2.802 -8.463 -1.601 1.00 94.06 105 GLY A CA 1
ATOM 811 C C . GLY A 1 105 ? 3.078 -9.935 -1.925 1.00 94.06 105 GLY A C 1
ATOM 812 O O . GLY A 1 105 ? 3.280 -10.757 -1.014 1.00 94.06 105 GLY A O 1
ATOM 813 N N . ALA A 1 106 ? 3.147 -10.258 -3.221 1.00 93.69 106 ALA A N 1
ATOM 814 C CA . ALA A 1 106 ? 3.482 -11.588 -3.721 1.00 93.69 106 ALA A CA 1
ATOM 815 C C . ALA A 1 106 ? 4.946 -11.986 -3.443 1.00 93.69 106 ALA A C 1
ATOM 817 O O . ALA A 1 106 ? 5.223 -13.171 -3.243 1.00 93.69 106 ALA A O 1
ATOM 818 N N . ASP A 1 107 ? 5.875 -11.026 -3.351 1.00 91.62 107 ASP A N 1
ATOM 819 C CA . ASP A 1 107 ? 7.274 -11.297 -3.005 1.00 91.62 107 ASP A CA 1
ATOM 820 C C . ASP A 1 107 ? 7.459 -11.465 -1.489 1.00 91.62 107 ASP A C 1
ATOM 822 O O . ASP A 1 107 ? 7.823 -10.546 -0.753 1.00 91.62 107 ASP A O 1
ATOM 826 N N . SER A 1 108 ? 7.254 -12.692 -1.005 1.00 87.06 108 SER A N 1
ATOM 827 C CA . SER A 1 108 ? 7.415 -13.015 0.415 1.00 87.06 108 SER A CA 1
ATOM 828 C C . SER A 1 108 ? 8.833 -12.798 0.953 1.00 87.06 108 SER A C 1
ATOM 830 O O . SER A 1 108 ? 8.984 -12.658 2.163 1.00 87.06 108 SER A O 1
ATOM 832 N N . LYS A 1 109 ? 9.868 -12.799 0.099 1.00 87.38 109 LYS A N 1
ATOM 833 C CA . LYS A 1 109 ? 11.268 -12.648 0.534 1.00 87.38 109 LYS A CA 1
ATOM 834 C C . LYS A 1 109 ? 11.602 -11.195 0.845 1.00 87.38 109 LYS A C 1
ATOM 836 O O . LYS A 1 109 ? 12.375 -10.935 1.761 1.00 87.38 109 LYS A O 1
ATOM 841 N N . ARG A 1 110 ? 11.023 -10.263 0.085 1.00 86.56 110 ARG A N 1
ATOM 842 C CA . ARG A 1 110 ? 11.286 -8.820 0.196 1.00 86.56 110 ARG A CA 1
ATOM 843 C C . ARG A 1 110 ? 10.141 -8.022 0.815 1.00 86.56 110 ARG A C 1
ATOM 845 O O . ARG A 1 110 ? 10.277 -6.818 1.003 1.00 86.56 110 ARG A O 1
ATOM 852 N N . ARG A 1 111 ? 9.044 -8.681 1.197 1.00 87.44 111 ARG A N 1
ATOM 853 C CA . ARG A 1 111 ? 7.840 -8.036 1.742 1.00 87.44 111 ARG A CA 1
ATOM 854 C C . ARG A 1 111 ? 8.110 -7.048 2.879 1.00 87.44 111 ARG A C 1
ATOM 856 O O . ARG A 1 111 ? 7.487 -5.995 2.901 1.00 87.44 111 ARG A O 1
ATOM 863 N N . SER A 1 112 ? 9.020 -7.357 3.806 1.00 83.62 112 SER A N 1
ATOM 864 C CA . SER A 1 112 ? 9.360 -6.442 4.908 1.00 83.62 112 SER A CA 1
ATOM 865 C C . SER A 1 112 ? 10.007 -5.148 4.410 1.00 83.62 112 SER A C 1
ATOM 867 O O . SER A 1 112 ? 9.589 -4.072 4.815 1.00 83.62 112 SER A O 1
ATOM 869 N N . MET A 1 113 ? 10.953 -5.240 3.473 1.00 88.44 113 MET A N 1
ATOM 870 C CA . MET A 1 113 ? 11.565 -4.073 2.828 1.00 88.44 113 MET A CA 1
ATOM 871 C C . MET A 1 113 ? 10.523 -3.251 2.056 1.00 88.44 113 MET A C 1
ATOM 873 O O . MET A 1 113 ? 10.556 -2.022 2.066 1.00 88.44 113 MET A O 1
ATOM 877 N N . TRP A 1 114 ? 9.571 -3.919 1.399 1.00 93.88 114 TRP A N 1
ATOM 878 C CA . TRP A 1 114 ? 8.479 -3.240 0.703 1.00 93.88 114 TRP A CA 1
ATOM 879 C C . TRP A 1 114 ? 7.512 -2.535 1.653 1.00 93.88 114 TRP A C 1
ATOM 881 O O . TRP A 1 114 ? 7.042 -1.449 1.321 1.00 93.88 114 TRP A O 1
ATOM 891 N N . ALA A 1 115 ? 7.266 -3.094 2.839 1.00 89.44 115 ALA A N 1
ATOM 892 C CA . ALA A 1 115 ? 6.425 -2.465 3.853 1.00 89.44 115 ALA A CA 1
ATOM 893 C C . ALA A 1 115 ? 6.969 -1.090 4.288 1.00 89.44 115 ALA A C 1
ATOM 895 O O . ALA A 1 115 ? 6.189 -0.149 4.431 1.00 89.44 115 ALA A O 1
ATOM 896 N N . ASP A 1 116 ? 8.289 -0.932 4.418 1.00 90.56 116 ASP A N 1
ATOM 897 C CA . ASP A 1 116 ? 8.911 0.352 4.787 1.00 90.56 116 ASP A CA 1
ATOM 898 C C . ASP A 1 116 ? 8.759 1.411 3.680 1.00 90.56 116 ASP A C 1
ATOM 900 O O . ASP A 1 116 ? 8.459 2.583 3.940 1.00 90.56 116 ASP A O 1
ATOM 904 N N . LEU A 1 117 ? 8.912 0.994 2.418 1.00 95.38 117 LEU A N 1
ATOM 905 C CA . LEU A 1 117 ? 8.723 1.866 1.257 1.00 95.38 117 LEU A CA 1
ATOM 906 C C . LEU A 1 117 ? 7.264 2.331 1.134 1.00 95.38 117 LEU A C 1
ATOM 908 O O . LEU A 1 117 ? 7.000 3.516 0.928 1.00 95.38 117 LEU A O 1
ATOM 912 N N . VAL A 1 118 ? 6.318 1.405 1.305 1.00 96.25 118 VAL A N 1
ATOM 913 C CA . VAL A 1 118 ? 4.875 1.686 1.312 1.00 96.25 118 VAL A CA 1
ATOM 914 C C . VAL A 1 118 ? 4.507 2.622 2.462 1.00 96.25 118 VAL A C 1
ATOM 916 O O . VAL A 1 118 ? 3.790 3.595 2.250 1.00 96.25 118 VAL A O 1
ATOM 919 N N . SER A 1 119 ? 5.062 2.398 3.654 1.00 94.62 119 SER A N 1
ATOM 920 C CA . SER A 1 119 ? 4.838 3.269 4.815 1.00 94.62 119 SER A CA 1
ATOM 921 C C . SER A 1 119 ? 5.295 4.704 4.534 1.00 94.62 119 SER A C 1
ATOM 923 O O . SER A 1 119 ? 4.577 5.655 4.831 1.00 94.62 119 SER A O 1
ATOM 925 N N . SER A 1 120 ? 6.450 4.869 3.882 1.00 95.69 120 SER A N 1
ATOM 926 C CA . SER A 1 120 ? 6.985 6.186 3.504 1.00 95.69 120 SER A CA 1
ATOM 927 C C . SER A 1 120 ? 6.086 6.923 2.499 1.00 95.69 120 SER A C 1
ATOM 929 O O . SER A 1 120 ? 5.911 8.143 2.588 1.00 95.69 120 SER A O 1
ATOM 931 N N . ARG A 1 121 ? 5.475 6.189 1.557 1.00 97.12 121 ARG A N 1
ATOM 932 C CA . ARG A 1 121 ? 4.464 6.734 0.637 1.00 97.12 121 ARG A CA 1
ATOM 933 C C . ARG A 1 121 ? 3.224 7.211 1.393 1.00 97.12 121 ARG A C 1
ATOM 935 O O . ARG A 1 121 ? 2.784 8.336 1.166 1.00 97.12 121 ARG A O 1
ATOM 942 N N . LEU A 1 122 ? 2.684 6.389 2.296 1.00 97.12 122 LEU A N 1
ATOM 943 C CA . LEU A 1 122 ? 1.491 6.746 3.069 1.00 97.12 122 LEU A CA 1
ATOM 944 C C . LEU A 1 122 ? 1.719 8.013 3.897 1.00 97.12 122 LEU A C 1
ATOM 946 O O . LEU A 1 122 ? 0.917 8.933 3.790 1.00 97.12 122 LEU A O 1
ATOM 950 N N . VAL A 1 123 ? 2.855 8.128 4.593 1.00 95.50 123 VAL A N 1
ATOM 951 C CA . VAL A 1 123 ? 3.223 9.346 5.341 1.00 95.50 123 VAL A CA 1
ATOM 952 C C . VAL A 1 123 ? 3.236 10.588 4.439 1.00 95.50 123 VAL A C 1
ATOM 954 O O . VAL A 1 123 ? 2.764 11.653 4.830 1.00 95.50 123 VAL A O 1
ATOM 957 N N . THR A 1 124 ? 3.733 10.464 3.205 1.00 95.50 124 THR A N 1
ATOM 958 C CA . THR A 1 124 ? 3.764 11.584 2.248 1.00 95.50 124 THR A CA 1
ATOM 959 C C . THR A 1 124 ? 2.361 12.009 1.801 1.00 95.50 124 THR A C 1
ATOM 961 O O . THR A 1 124 ? 2.102 13.202 1.628 1.00 95.50 124 THR A O 1
ATOM 964 N N . ILE A 1 125 ? 1.449 11.053 1.603 1.00 95.81 125 ILE A N 1
ATOM 965 C CA . ILE A 1 125 ? 0.046 11.329 1.258 1.00 95.81 125 ILE A CA 1
ATOM 966 C C . ILE A 1 125 ? -0.683 11.953 2.455 1.00 95.81 125 ILE A C 1
ATOM 968 O O . ILE A 1 125 ? -1.406 12.934 2.291 1.00 95.81 125 ILE A O 1
ATOM 972 N N . GLU A 1 126 ? -0.466 11.407 3.649 1.00 95.56 126 GLU A N 1
ATOM 973 C CA . GLU A 1 126 ? -1.085 11.836 4.905 1.00 95.56 126 GLU A CA 1
ATOM 974 C C . GLU A 1 126 ? -0.716 13.275 5.261 1.00 95.56 126 GLU A C 1
ATOM 976 O O . GLU A 1 126 ? -1.614 14.069 5.527 1.00 95.56 126 GLU A O 1
ATOM 981 N N . ALA A 1 127 ? 0.559 13.655 5.127 1.00 93.88 127 ALA A N 1
ATOM 982 C CA . ALA A 1 127 ? 0.999 15.036 5.326 1.00 93.88 127 ALA A CA 1
ATOM 983 C C . ALA A 1 127 ? 0.231 16.033 4.435 1.00 93.88 127 ALA A C 1
ATOM 985 O O . ALA A 1 127 ? -0.115 17.129 4.864 1.00 93.88 127 ALA A O 1
ATOM 986 N N . GLN A 1 128 ? -0.104 15.655 3.196 1.00 92.25 128 GLN A N 1
ATOM 987 C CA . GLN A 1 128 ? -0.906 16.521 2.328 1.00 92.25 128 GLN A CA 1
ATOM 988 C C . GLN A 1 128 ? -2.398 16.527 2.691 1.00 92.25 128 GLN A C 1
ATOM 990 O O . GLN A 1 128 ? -3.074 17.539 2.484 1.00 92.25 128 GLN A O 1
ATOM 995 N N . LEU A 1 129 ? -2.932 15.409 3.187 1.00 92.88 129 LEU A N 1
ATOM 996 C CA . LEU A 1 129 ? -4.318 15.335 3.654 1.00 92.88 129 LEU A CA 1
ATOM 997 C C . LEU A 1 129 ? -4.554 16.236 4.871 1.00 92.88 129 LEU A C 1
ATOM 999 O O . LEU A 1 129 ? -5.642 16.793 5.003 1.00 92.88 129 LEU A O 1
ATOM 1003 N N . GLU A 1 130 ? -3.541 16.417 5.719 1.00 89.12 130 GLU A N 1
ATOM 1004 C CA . GLU A 1 130 ? -3.582 17.368 6.835 1.00 89.12 130 GLU A CA 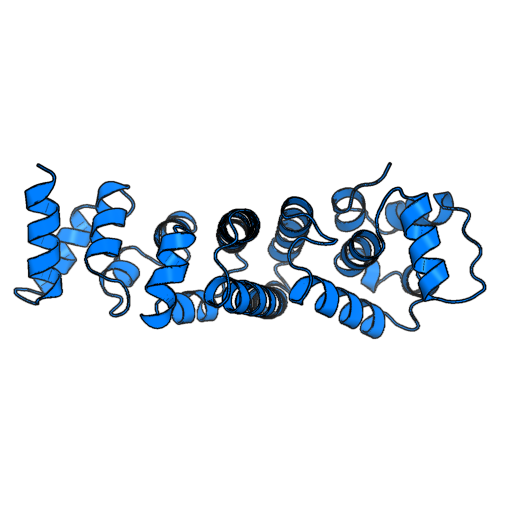1
ATOM 1005 C C . GLU A 1 130 ? -3.642 18.826 6.354 1.00 89.12 130 GLU A C 1
ATOM 1007 O O . GLU A 1 130 ? -4.340 19.651 6.944 1.00 89.12 130 GLU A O 1
ATOM 1012 N N . GLU A 1 131 ? -2.959 19.147 5.253 1.00 89.62 131 GLU A N 1
ATOM 1013 C CA . GLU A 1 131 ? -2.928 20.498 4.682 1.00 89.62 131 GLU A CA 1
ATOM 1014 C C . GLU A 1 131 ? -4.162 20.824 3.827 1.00 89.62 131 GLU A C 1
ATOM 1016 O O . GLU A 1 131 ? -4.573 21.984 3.732 1.00 89.62 131 GLU A O 1
ATOM 1021 N N . THR A 1 132 ? -4.739 19.825 3.148 1.00 86.69 132 THR A N 1
ATOM 1022 C CA . THR A 1 132 ? -5.755 20.049 2.110 1.00 86.69 132 THR A CA 1
ATOM 1023 C C . THR A 1 132 ? -6.855 18.990 2.091 1.00 86.69 132 THR A C 1
ATOM 1025 O O . THR A 1 132 ? -6.609 17.789 1.992 1.00 86.69 132 THR A O 1
ATOM 1028 N N . ILE A 1 133 ? -8.113 19.443 2.047 1.00 84.56 133 ILE A N 1
ATOM 1029 C CA . ILE A 1 133 ? -9.267 18.565 1.819 1.00 84.56 133 ILE A CA 1
ATOM 1030 C C . ILE A 1 133 ? -9.447 18.368 0.308 1.00 84.56 133 ILE A C 1
ATOM 1032 O O . ILE A 1 133 ? -10.192 19.095 -0.349 1.00 84.56 133 ILE A O 1
ATOM 1036 N N . ASN A 1 134 ? -8.742 17.386 -0.256 1.00 90.50 134 ASN A N 1
ATOM 1037 C CA . ASN A 1 134 ? -8.849 17.011 -1.666 1.00 90.50 134 ASN A CA 1
ATOM 1038 C C . ASN A 1 134 ? -9.592 15.665 -1.818 1.00 90.50 134 ASN A C 1
ATOM 1040 O O . ASN A 1 134 ? -9.026 14.622 -1.483 1.00 90.50 134 ASN A O 1
ATOM 1044 N N . PRO A 1 135 ? -10.828 15.641 -2.361 1.00 91.38 135 PRO A N 1
ATOM 1045 C CA . PRO A 1 135 ? -11.611 14.411 -2.504 1.00 91.38 135 PRO A CA 1
ATOM 1046 C C . PRO A 1 135 ? -10.938 13.319 -3.345 1.00 91.38 135 PRO A C 1
ATOM 1048 O O . PRO A 1 135 ? -11.114 12.138 -3.052 1.00 91.38 135 PRO A O 1
ATOM 1051 N N . ILE A 1 136 ? -10.160 13.695 -4.366 1.00 90.75 136 ILE A N 1
ATOM 1052 C CA . ILE A 1 136 ? -9.430 12.740 -5.214 1.00 90.75 136 ILE A CA 1
ATOM 1053 C C . ILE A 1 136 ? -8.315 12.080 -4.398 1.00 90.75 136 ILE A C 1
ATOM 1055 O O . ILE A 1 136 ? -8.191 10.857 -4.407 1.00 90.75 136 ILE A O 1
ATOM 1059 N N . LEU A 1 137 ? -7.559 12.878 -3.637 1.00 94.75 137 LEU A N 1
ATOM 1060 C CA . LEU A 1 137 ? -6.499 12.386 -2.754 1.00 94.75 137 LEU A CA 1
ATOM 1061 C C . LEU A 1 137 ? -7.066 11.465 -1.664 1.00 94.75 137 LEU A C 1
ATOM 1063 O O . LEU A 1 137 ? -6.533 10.381 -1.451 1.00 94.75 137 LEU A O 1
ATOM 1067 N N . ILE A 1 138 ? -8.186 11.852 -1.038 1.00 96.00 138 ILE A N 1
ATOM 1068 C CA . ILE A 1 138 ? -8.898 11.041 -0.036 1.00 96.00 138 ILE A CA 1
ATOM 1069 C C . ILE A 1 138 ? -9.372 9.712 -0.639 1.00 96.00 138 ILE A C 1
ATOM 1071 O O . ILE A 1 138 ? -9.219 8.659 -0.021 1.00 96.00 138 ILE A O 1
ATOM 1075 N N . GLY A 1 139 ? -9.963 9.752 -1.838 1.00 96.81 139 GLY A N 1
ATOM 1076 C CA . GLY A 1 139 ? -10.428 8.561 -2.545 1.00 96.81 139 GLY A CA 1
ATOM 1077 C C . GLY A 1 139 ? -9.287 7.597 -2.869 1.00 96.81 139 GLY A C 1
ATOM 1078 O O . GLY A 1 139 ? -9.406 6.405 -2.598 1.00 96.81 139 GLY A O 1
ATOM 1079 N N . GLY A 1 140 ? -8.167 8.116 -3.378 1.00 97.25 140 GLY A N 1
ATOM 1080 C CA . GLY A 1 140 ? -6.968 7.320 -3.628 1.00 97.25 140 GLY A CA 1
ATOM 1081 C C . GLY A 1 140 ? -6.391 6.724 -2.344 1.00 97.25 140 GLY A C 1
ATOM 1082 O O . GLY A 1 140 ? -6.161 5.522 -2.276 1.00 97.25 140 GLY A O 1
ATOM 1083 N N . TYR A 1 141 ? -6.245 7.537 -1.295 1.00 97.81 141 TYR A N 1
ATOM 1084 C CA . TYR A 1 141 ? -5.719 7.105 0.002 1.00 97.81 141 TYR A CA 1
ATOM 1085 C C . TYR A 1 141 ? -6.529 5.956 0.620 1.00 97.81 141 TYR A C 1
ATOM 1087 O O . TYR A 1 141 ? -5.954 4.970 1.072 1.00 97.81 141 TYR A O 1
ATOM 1095 N N . LYS A 1 142 ? -7.867 6.029 0.570 1.00 98.12 142 LYS A N 1
ATOM 1096 C CA . LYS A 1 142 ? -8.760 4.934 0.993 1.00 98.12 142 LYS A CA 1
ATOM 1097 C C . LYS A 1 142 ? -8.442 3.618 0.282 1.00 98.12 142 LYS A C 1
ATOM 1099 O O . LYS A 1 142 ? -8.384 2.567 0.919 1.00 98.12 142 LYS A O 1
ATOM 1104 N N . LEU A 1 143 ? -8.267 3.679 -1.039 1.00 98.44 143 LEU A N 1
ATOM 1105 C CA . LEU A 1 143 ? -7.963 2.506 -1.855 1.00 98.44 143 LEU A CA 1
ATOM 1106 C C . LEU A 1 143 ? -6.561 1.970 -1.560 1.00 98.44 143 LEU A C 1
ATOM 1108 O O . LEU A 1 143 ? -6.403 0.759 -1.443 1.00 98.44 143 LEU A O 1
ATOM 1112 N N . GLU A 1 144 ? -5.568 2.844 -1.389 1.00 98.25 144 GLU A N 1
ATOM 1113 C CA . GLU A 1 144 ? -4.210 2.429 -1.036 1.00 98.25 144 GLU A CA 1
ATOM 1114 C C . GLU A 1 144 ? -4.152 1.761 0.332 1.00 98.25 144 GLU A C 1
ATOM 1116 O O . GLU A 1 144 ? -3.613 0.663 0.419 1.00 98.25 144 GLU A O 1
ATOM 1121 N N . ILE A 1 145 ? -4.758 2.351 1.371 1.00 98.50 145 ILE A N 1
ATOM 1122 C CA . ILE A 1 145 ? -4.812 1.740 2.706 1.00 98.50 145 ILE A CA 1
ATOM 1123 C C . ILE A 1 145 ? -5.407 0.337 2.617 1.00 98.50 145 ILE A C 1
ATOM 1125 O O . ILE A 1 145 ? -4.785 -0.618 3.077 1.00 98.50 145 ILE A O 1
ATOM 1129 N N . ARG A 1 146 ? -6.557 0.175 1.953 1.00 98.44 146 ARG A N 1
ATOM 1130 C CA . ARG A 1 146 ? -7.133 -1.153 1.715 1.00 98.44 146 ARG A CA 1
ATOM 1131 C C . ARG A 1 146 ? -6.151 -2.078 0.985 1.00 98.44 146 ARG A C 1
ATOM 1133 O O . ARG A 1 146 ? -5.936 -3.204 1.421 1.00 98.44 146 ARG A O 1
ATOM 1140 N N . GLY A 1 147 ? -5.510 -1.590 -0.075 1.00 98.06 147 GLY A N 1
ATOM 1141 C CA . GLY A 1 147 ? -4.507 -2.330 -0.838 1.00 98.06 147 GLY A CA 1
ATOM 1142 C C . GLY A 1 147 ? -3.307 -2.786 -0.003 1.00 98.06 147 GLY A C 1
ATOM 1143 O O . GLY A 1 147 ? -2.793 -3.879 -0.238 1.00 98.06 147 GLY A O 1
ATOM 1144 N N . VAL A 1 148 ? -2.877 -2.006 0.993 1.00 98.12 148 VAL A N 1
ATOM 1145 C CA . VAL A 1 148 ? -1.804 -2.393 1.924 1.00 98.12 148 VAL A CA 1
ATOM 1146 C C . VAL A 1 148 ? -2.210 -3.615 2.751 1.00 98.12 148 VAL A C 1
ATOM 1148 O O . VAL A 1 148 ? -1.417 -4.551 2.895 1.00 98.12 148 VAL A O 1
ATOM 1151 N N . TYR A 1 149 ? -3.442 -3.643 3.259 1.00 97.88 149 TYR A N 1
ATOM 1152 C CA . TYR A 1 149 ? -3.967 -4.775 4.027 1.00 97.88 149 TYR A CA 1
ATOM 1153 C C . TYR A 1 149 ? -4.240 -6.000 3.142 1.00 97.88 149 TYR A C 1
ATOM 1155 O O . TYR A 1 149 ? -3.753 -7.091 3.453 1.00 97.88 149 TYR A O 1
ATOM 1163 N N . ASP A 1 150 ? -4.914 -5.817 2.002 1.00 96.94 150 ASP A N 1
ATOM 1164 C CA . ASP A 1 150 ? -5.268 -6.893 1.062 1.00 96.94 150 ASP A CA 1
ATOM 1165 C C . ASP A 1 150 ? -4.019 -7.622 0.526 1.00 96.94 150 ASP A C 1
ATOM 1167 O O . ASP A 1 150 ? -4.014 -8.846 0.373 1.00 96.94 150 ASP A O 1
ATOM 1171 N N . ASN A 1 151 ? -2.916 -6.893 0.321 1.00 96.06 151 ASN A N 1
ATOM 1172 C CA . ASN A 1 151 ? -1.648 -7.449 -0.167 1.00 96.06 151 ASN A CA 1
ATOM 1173 C C . ASN A 1 151 ? -0.657 -7.822 0.948 1.00 96.06 151 ASN A C 1
ATOM 1175 O O . ASN A 1 151 ? 0.495 -8.163 0.667 1.00 96.06 151 ASN A O 1
ATOM 1179 N N . LYS A 1 152 ? -1.091 -7.800 2.217 1.00 94.62 152 LYS A N 1
ATOM 1180 C CA . LYS A 1 152 ? -0.276 -8.152 3.397 1.00 94.62 152 LYS A CA 1
ATOM 1181 C C . LYS A 1 152 ? 0.994 -7.304 3.545 1.00 94.62 152 LYS A C 1
ATOM 1183 O O . LYS A 1 152 ? 1.983 -7.764 4.112 1.00 94.62 152 LYS A O 1
ATOM 1188 N N . LEU A 1 153 ? 0.973 -6.075 3.035 1.00 96.19 153 LEU A N 1
ATOM 1189 C CA . LEU A 1 153 ? 2.062 -5.104 3.158 1.00 96.19 153 LEU A CA 1
ATOM 1190 C C . LEU A 1 153 ? 2.024 -4.375 4.511 1.00 96.19 153 LEU A C 1
ATOM 1192 O O . LEU A 1 153 ? 3.029 -3.799 4.919 1.00 96.19 153 LEU A O 1
ATOM 1196 N N . ALA A 1 154 ? 0.906 -4.457 5.241 1.00 95.75 154 ALA A N 1
ATOM 1197 C CA . ALA A 1 154 ? 0.809 -4.019 6.630 1.00 95.75 154 ALA A CA 1
ATOM 1198 C C . ALA A 1 154 ? 1.639 -4.939 7.545 1.00 95.75 154 ALA A C 1
ATOM 1200 O O . ALA A 1 154 ? 1.194 -6.020 7.942 1.00 95.75 154 ALA A O 1
ATOM 1201 N N . SER A 1 155 ? 2.857 -4.515 7.885 1.00 92.12 155 SER A N 1
ATOM 1202 C CA . SER A 1 155 ? 3.682 -5.197 8.887 1.00 92.12 155 SER A CA 1
ATOM 1203 C C . SER A 1 155 ? 3.077 -5.057 10.292 1.00 92.12 155 SER A C 1
ATOM 1205 O O . SER A 1 155 ? 2.283 -4.156 10.553 1.00 92.12 155 SER A O 1
ATOM 1207 N N . ALA A 1 156 ? 3.482 -5.909 11.238 1.00 91.81 156 ALA A N 1
ATOM 1208 C CA . ALA A 1 156 ? 3.040 -5.771 12.629 1.00 91.81 156 ALA A CA 1
ATOM 1209 C C . ALA A 1 156 ? 3.435 -4.408 13.233 1.00 91.81 156 ALA A C 1
ATOM 1211 O O . ALA A 1 156 ? 2.654 -3.808 13.966 1.00 91.81 156 ALA A O 1
ATOM 1212 N N . ALA A 1 157 ? 4.620 -3.895 12.880 1.00 92.38 157 ALA A N 1
ATOM 1213 C CA . ALA A 1 157 ? 5.075 -2.570 13.297 1.00 92.38 157 ALA A CA 1
ATOM 1214 C C . ALA A 1 157 ? 4.207 -1.453 12.698 1.00 92.38 157 ALA A C 1
ATOM 1216 O O . ALA A 1 157 ? 3.856 -0.512 13.406 1.00 92.38 157 ALA A O 1
ATOM 1217 N N . PHE A 1 158 ? 3.813 -1.592 11.427 1.00 94.56 158 PHE A N 1
ATOM 1218 C CA . PHE A 1 158 ? 2.866 -0.684 10.790 1.00 94.56 158 PHE A CA 1
ATOM 1219 C C . PHE A 1 158 ? 1.530 -0.697 11.535 1.00 94.56 158 PHE A C 1
ATOM 1221 O O . PHE A 1 158 ? 1.104 0.343 12.015 1.00 94.56 158 PHE A O 1
ATOM 1228 N N . VAL A 1 159 ? 0.912 -1.868 11.732 1.00 96.12 159 VAL A N 1
ATOM 1229 C CA . VAL A 1 159 ? -0.364 -1.983 12.462 1.00 96.12 159 VAL A CA 1
ATOM 1230 C C . VAL A 1 159 ? -0.264 -1.337 13.842 1.00 96.12 159 VAL A C 1
ATOM 1232 O O . VAL A 1 159 ? -1.118 -0.529 14.186 1.00 96.12 159 VAL A O 1
ATOM 1235 N N . GLN A 1 160 ? 0.799 -1.618 14.599 1.00 95.06 160 GLN A N 1
ATOM 1236 C CA . GLN A 1 160 ? 0.989 -1.042 15.929 1.00 95.06 160 GLN A CA 1
ATOM 1237 C C . GLN A 1 160 ? 1.083 0.489 15.905 1.00 95.06 160 GLN A C 1
ATOM 1239 O O . GLN A 1 160 ? 0.479 1.141 16.754 1.00 95.06 160 GLN A O 1
ATOM 1244 N N . LEU A 1 161 ? 1.803 1.063 14.935 1.00 95.00 161 LEU A N 1
ATOM 1245 C CA . LEU A 1 161 ? 1.856 2.512 14.728 1.00 95.00 161 LEU A CA 1
ATOM 1246 C C . LEU A 1 161 ? 0.459 3.071 14.444 1.00 95.00 161 LEU A C 1
ATOM 1248 O O . LEU A 1 161 ? 0.063 4.078 15.026 1.00 95.00 161 LEU A O 1
ATOM 1252 N N . ARG A 1 162 ? -0.307 2.391 13.585 1.00 96.38 162 ARG A N 1
ATOM 1253 C CA . ARG A 1 162 ? -1.655 2.815 13.200 1.00 96.38 162 ARG A CA 1
ATOM 1254 C C . ARG A 1 162 ? -2.658 2.756 14.343 1.00 96.38 162 ARG A C 1
ATOM 1256 O O . ARG A 1 162 ? -3.679 3.417 14.229 1.00 96.38 162 ARG A O 1
ATOM 1263 N N . LEU A 1 163 ? -2.402 2.028 15.433 1.00 96.81 163 LEU A N 1
ATOM 1264 C CA . LEU A 1 163 ? -3.262 2.018 16.627 1.00 96.81 163 LEU A CA 1
ATOM 1265 C C . LEU A 1 163 ? -3.059 3.243 17.532 1.00 96.81 163 LEU A C 1
ATOM 1267 O O . LEU A 1 163 ? -3.824 3.417 18.478 1.00 96.81 163 LEU A O 1
ATOM 1271 N N . ASP A 1 164 ? -2.058 4.087 17.272 1.00 95.94 164 ASP A N 1
ATOM 1272 C CA . ASP A 1 164 ? -1.830 5.308 18.045 1.00 95.94 164 ASP A CA 1
ATOM 1273 C C . ASP A 1 164 ? -3.012 6.296 17.882 1.00 95.94 164 ASP A C 1
ATOM 1275 O O . ASP A 1 164 ? -3.552 6.435 16.775 1.00 95.94 164 ASP A O 1
ATOM 1279 N N . PRO A 1 165 ? -3.458 6.984 18.954 1.00 94.50 165 PRO A N 1
ATOM 1280 C CA . PRO A 1 165 ? -4.570 7.936 18.887 1.00 94.50 165 PRO A CA 1
ATOM 1281 C C . PRO A 1 165 ? -4.408 9.030 17.824 1.00 94.50 165 PRO A C 1
ATOM 1283 O O . PRO A 1 165 ? -5.410 9.503 17.286 1.00 94.50 165 PRO A O 1
ATOM 1286 N N . ASN A 1 166 ? -3.173 9.415 17.484 1.00 94.44 166 ASN A N 1
ATOM 1287 C CA . ASN A 1 166 ? -2.900 10.449 16.486 1.00 94.44 166 ASN A CA 1
ATOM 1288 C C . ASN A 1 166 ? -3.379 10.055 15.079 1.00 94.44 166 ASN A C 1
ATOM 1290 O O . ASN A 1 166 ? -3.669 10.926 14.265 1.00 94.44 166 ASN A O 1
ATOM 1294 N N . TYR A 1 167 ? -3.553 8.758 14.806 1.00 95.44 167 TYR A N 1
ATOM 1295 C CA . TYR A 1 167 ? -4.082 8.273 13.530 1.00 95.44 167 TYR A CA 1
ATOM 1296 C C . TYR A 1 167 ? -5.607 8.138 13.499 1.00 95.44 167 TYR A C 1
ATOM 1298 O O . TYR A 1 167 ? -6.141 7.757 12.462 1.00 95.44 167 TYR A O 1
ATOM 1306 N N . ALA A 1 168 ? -6.340 8.457 14.573 1.00 94.81 168 ALA A N 1
ATOM 1307 C CA . ALA A 1 168 ? -7.789 8.223 14.640 1.00 94.81 168 ALA A CA 1
ATOM 1308 C C . ALA A 1 168 ? -8.569 8.866 13.477 1.00 94.81 168 ALA A C 1
ATOM 1310 O O . ALA A 1 168 ? -9.453 8.237 12.895 1.00 94.81 168 ALA A O 1
ATOM 1311 N N . VAL A 1 169 ? -8.210 10.095 13.088 1.00 93.75 169 VAL A N 1
ATOM 1312 C CA . VAL A 1 169 ? -8.854 10.794 11.962 1.00 93.75 169 VAL A CA 1
ATOM 1313 C C . VAL A 1 169 ? -8.552 10.098 10.633 1.00 93.75 169 VAL A C 1
ATOM 1315 O O . VAL A 1 169 ? -9.463 9.850 9.844 1.00 93.75 169 VAL A O 1
ATOM 1318 N N . LEU A 1 170 ? -7.289 9.738 10.391 1.00 95.44 170 LEU A N 1
ATOM 1319 C CA . LEU A 1 170 ? -6.865 9.049 9.170 1.00 95.44 170 LEU A CA 1
ATOM 1320 C C . LEU A 1 170 ? -7.476 7.643 9.067 1.00 95.44 170 LEU A C 1
ATOM 1322 O O . LEU A 1 170 ? -7.963 7.267 7.998 1.00 95.44 170 LEU A O 1
ATOM 1326 N N . ARG A 1 171 ? -7.541 6.906 10.185 1.00 96.56 171 ARG A N 1
ATOM 1327 C CA . ARG A 1 171 ? -8.218 5.606 10.272 1.00 96.56 171 ARG A CA 1
ATOM 1328 C C . ARG A 1 171 ? -9.695 5.716 9.918 1.00 96.56 171 ARG A C 1
ATOM 1330 O O . ARG A 1 171 ? -10.191 4.891 9.151 1.00 96.56 171 ARG A O 1
ATOM 1337 N N . ASP A 1 172 ? -10.400 6.720 10.441 1.00 94.50 172 ASP A N 1
ATOM 1338 C CA . ASP A 1 172 ? -11.823 6.916 10.143 1.00 94.50 172 ASP A CA 1
ATOM 1339 C C . ASP A 1 172 ? -12.044 7.282 8.669 1.00 94.50 172 ASP A C 1
ATOM 1341 O O . ASP A 1 172 ? -12.920 6.704 8.014 1.00 94.50 172 ASP A O 1
ATOM 1345 N N . ILE A 1 173 ? -11.191 8.156 8.114 1.00 93.94 173 ILE A N 1
ATOM 1346 C CA . ILE A 1 173 ? -11.186 8.483 6.683 1.00 93.94 173 ILE A CA 1
ATOM 1347 C C . ILE A 1 173 ? -11.018 7.206 5.862 1.00 93.94 173 ILE A C 1
ATOM 1349 O O . ILE A 1 173 ? -11.800 6.985 4.944 1.00 93.94 173 ILE A O 1
ATOM 1353 N N . ALA A 1 174 ? -10.043 6.354 6.173 1.00 96.31 174 ALA A N 1
ATOM 1354 C CA . ALA A 1 174 ? -9.729 5.173 5.374 1.00 96.31 174 ALA A CA 1
ATOM 1355 C C . ALA A 1 174 ? -10.577 3.925 5.688 1.00 96.31 174 ALA A C 1
ATOM 1357 O O . ALA A 1 174 ? -10.424 2.905 5.015 1.00 96.31 174 ALA A O 1
ATOM 1358 N N . ASN A 1 175 ? -11.473 3.988 6.681 1.00 95.94 175 ASN A N 1
ATOM 1359 C CA . ASN A 1 175 ? -12.135 2.814 7.267 1.00 95.94 175 ASN A CA 1
ATOM 1360 C C . ASN A 1 175 ? -11.125 1.733 7.709 1.00 95.94 175 ASN A C 1
ATOM 1362 O O . ASN A 1 175 ? -11.344 0.534 7.547 1.00 95.94 175 ASN A O 1
ATOM 1366 N N . GLU A 1 176 ? -9.986 2.167 8.240 1.00 98.00 176 GLU A N 1
ATOM 1367 C CA . GLU A 1 176 ? -8.814 1.315 8.423 1.00 98.00 176 GLU A CA 1
ATOM 1368 C C . GLU A 1 176 ? -9.003 0.250 9.500 1.00 98.00 176 GLU A C 1
ATOM 1370 O O . GLU A 1 176 ? -8.534 -0.870 9.331 1.00 98.00 176 GLU A O 1
ATOM 1375 N N . CYS A 1 177 ? -9.756 0.552 10.562 1.00 98.06 177 CYS A N 1
ATOM 1376 C CA . CYS A 1 177 ? -10.101 -0.426 11.595 1.00 98.06 177 CYS A CA 1
ATOM 1377 C C . CYS A 1 177 ? -10.788 -1.669 11.008 1.00 98.06 177 CYS A C 1
ATOM 1379 O O . CYS A 1 177 ? -10.486 -2.787 11.419 1.00 98.06 177 CYS A O 1
ATOM 1381 N N . ALA A 1 178 ? -11.667 -1.479 10.016 1.00 98.12 178 ALA A N 1
ATOM 1382 C CA . ALA A 1 178 ? -12.310 -2.596 9.336 1.00 98.12 178 ALA A CA 1
ATOM 1383 C C . ALA A 1 178 ? -11.290 -3.382 8.508 1.00 98.12 178 ALA A C 1
ATOM 1385 O O . ALA A 1 178 ? -11.215 -4.599 8.645 1.00 98.12 178 ALA A O 1
ATOM 1386 N N . ASN A 1 179 ? -10.442 -2.683 7.742 1.00 98.25 179 ASN A N 1
ATOM 1387 C CA . ASN A 1 179 ? -9.390 -3.320 6.948 1.00 98.25 179 ASN A CA 1
ATOM 1388 C C . ASN A 1 179 ? -8.462 -4.178 7.829 1.00 98.25 179 ASN A C 1
ATOM 1390 O O . ASN A 1 179 ? -8.177 -5.312 7.465 1.00 98.25 179 ASN A O 1
ATOM 1394 N N . MET A 1 180 ? -8.049 -3.681 9.006 1.00 98.25 180 MET A N 1
ATOM 1395 C CA . MET A 1 180 ? -7.197 -4.418 9.953 1.00 98.25 180 MET A CA 1
ATOM 1396 C C . MET A 1 180 ? -7.825 -5.737 10.431 1.00 98.25 180 MET A C 1
ATOM 1398 O O . MET A 1 180 ? -7.118 -6.741 10.562 1.00 98.25 180 MET A O 1
ATOM 1402 N N . LEU A 1 181 ? -9.129 -5.727 10.732 1.00 98.12 181 LEU A N 1
ATOM 1403 C CA . LEU A 1 181 ? -9.864 -6.896 11.226 1.00 98.12 181 LEU A CA 1
ATOM 1404 C C . LEU A 1 181 ? -10.176 -7.882 10.092 1.00 98.12 181 LEU A C 1
ATOM 1406 O O . LEU A 1 181 ? -9.939 -9.081 10.235 1.00 98.12 181 LEU A O 1
ATOM 1410 N N . GLU A 1 182 ? -10.638 -7.389 8.941 1.00 97.38 182 GLU A N 1
ATOM 1411 C CA . GLU A 1 182 ? -10.959 -8.203 7.762 1.00 97.38 182 GLU A CA 1
ATOM 1412 C C . GLU A 1 182 ? -9.721 -8.920 7.206 1.00 97.38 182 GLU A C 1
ATOM 1414 O O . GLU A 1 182 ? -9.771 -10.114 6.894 1.00 97.38 182 GLU A O 1
ATOM 1419 N N . SER A 1 183 ? -8.579 -8.225 7.149 1.00 96.19 183 SER A N 1
ATOM 1420 C CA . SER A 1 183 ? -7.304 -8.806 6.717 1.00 96.19 183 SER A CA 1
ATOM 1421 C C . SER A 1 183 ? -6.654 -9.703 7.772 1.00 96.19 183 SER A C 1
ATOM 1423 O O . SER A 1 183 ? -5.645 -10.353 7.483 1.00 96.19 183 SER A O 1
ATOM 1425 N N . LYS A 1 184 ? -7.211 -9.743 8.992 1.00 96.56 184 LYS A N 1
ATOM 1426 C CA . LYS A 1 184 ? -6.654 -10.434 10.166 1.00 96.56 184 LYS A CA 1
ATOM 1427 C C . LYS A 1 184 ? -5.253 -9.942 10.536 1.00 96.56 184 LYS A C 1
ATOM 1429 O O . LYS A 1 184 ? -4.436 -10.699 11.059 1.00 96.56 184 LYS A O 1
ATOM 1434 N N . SER A 1 185 ? -4.967 -8.673 10.255 1.00 95.94 185 SER A N 1
ATOM 1435 C CA . SER A 1 185 ? -3.725 -8.011 10.662 1.00 95.94 185 SER A CA 1
ATOM 1436 C C . SER A 1 185 ? -3.699 -7.704 12.163 1.00 95.94 185 SER A C 1
ATOM 1438 O O . SER A 1 185 ? -2.625 -7.506 12.728 1.00 95.94 185 SER A O 1
ATOM 1440 N N . ILE A 1 186 ? -4.865 -7.710 12.811 1.00 97.50 186 ILE A N 1
ATOM 1441 C CA . ILE A 1 186 ? -5.046 -7.675 14.263 1.00 97.50 186 ILE A CA 1
ATOM 1442 C C . ILE A 1 186 ? -6.170 -8.643 14.655 1.00 97.50 186 ILE A C 1
ATOM 1444 O O . ILE A 1 186 ? -7.086 -8.876 13.864 1.00 97.50 186 ILE A O 1
ATOM 1448 N N . THR A 1 187 ? -6.115 -9.221 15.857 1.00 96.88 187 THR A N 1
ATOM 1449 C CA . THR A 1 187 ? -7.233 -10.029 16.370 1.00 96.88 187 THR A CA 1
ATOM 1450 C C . THR A 1 187 ? -8.315 -9.132 16.986 1.00 96.88 187 THR A C 1
ATOM 1452 O O . THR A 1 187 ? -7.978 -8.058 17.500 1.00 96.88 187 THR A O 1
ATOM 1455 N N . PRO A 1 188 ? -9.594 -9.551 16.992 1.00 97.44 188 PRO A N 1
ATOM 1456 C CA . PRO A 1 188 ? -10.672 -8.838 17.685 1.00 97.44 188 PRO A CA 1
ATOM 1457 C C . PRO A 1 188 ? -10.330 -8.481 19.139 1.00 97.44 188 PRO A C 1
ATOM 1459 O O . PRO A 1 188 ? -10.535 -7.349 19.579 1.00 97.44 188 PRO A O 1
ATOM 1462 N N . GLU A 1 189 ? -9.719 -9.418 19.867 1.00 96.38 189 GLU A N 1
ATOM 1463 C CA . GLU A 1 189 ? -9.335 -9.269 21.271 1.00 96.38 189 GLU A CA 1
ATOM 1464 C C . GLU A 1 189 ? -8.257 -8.208 21.480 1.00 96.38 189 GLU A C 1
ATOM 1466 O O . GLU A 1 189 ? -8.316 -7.460 22.460 1.00 96.38 189 GLU A O 1
ATOM 1471 N N . ALA A 1 190 ? -7.268 -8.160 20.586 1.00 96.56 190 ALA A N 1
ATOM 1472 C CA . ALA A 1 190 ? -6.206 -7.165 20.625 1.00 96.56 190 ALA A CA 1
ATOM 1473 C C . ALA A 1 190 ? -6.738 -5.789 20.204 1.00 96.56 190 ALA A C 1
ATOM 1475 O O . ALA A 1 190 ? -6.416 -4.782 20.836 1.00 96.56 190 ALA A O 1
ATOM 1476 N N . PHE A 1 191 ? -7.602 -5.741 19.187 1.00 97.69 191 PHE A N 1
ATOM 1477 C CA . PHE A 1 191 ? -8.218 -4.511 18.703 1.00 97.69 191 PHE A CA 1
ATOM 1478 C C . PHE A 1 191 ? -9.073 -3.833 19.779 1.00 97.69 191 PHE A C 1
ATOM 1480 O O . PHE A 1 191 ? -8.843 -2.669 20.101 1.00 97.69 191 PHE A O 1
ATOM 1487 N N . ILE A 1 192 ? -10.021 -4.552 20.392 1.00 96.19 192 ILE A N 1
ATOM 1488 C CA . ILE A 1 192 ? -10.943 -3.954 21.372 1.00 96.19 192 ILE A CA 1
ATOM 1489 C C . ILE A 1 192 ? -10.224 -3.475 22.645 1.00 96.19 192 ILE A C 1
ATOM 1491 O O . ILE A 1 192 ? -10.647 -2.504 23.276 1.00 96.19 192 ILE A O 1
ATOM 1495 N N . ARG A 1 193 ? -9.100 -4.114 22.997 1.00 95.06 193 ARG A N 1
ATOM 1496 C CA . ARG A 1 193 ? -8.244 -3.739 24.134 1.00 95.06 193 ARG A CA 1
ATOM 1497 C C . ARG A 1 193 ? -7.229 -2.645 23.803 1.00 95.06 193 ARG A C 1
ATOM 1499 O O . ARG A 1 193 ? -6.557 -2.158 24.709 1.00 95.06 193 ARG A O 1
ATOM 1506 N N . SER A 1 194 ? -7.103 -2.248 22.538 1.00 95.75 194 SER A N 1
ATOM 1507 C CA . SER A 1 194 ? -6.123 -1.245 22.131 1.00 95.75 194 SER A CA 1
ATOM 1508 C C . SER A 1 194 ? -6.508 0.140 22.673 1.00 95.75 194 SER A C 1
ATOM 1510 O O . SER A 1 194 ? -7.591 0.633 22.354 1.00 95.75 194 SER A O 1
ATOM 1512 N N . PRO A 1 195 ? -5.637 0.799 23.463 1.00 92.19 195 PRO A N 1
ATOM 1513 C CA . PRO A 1 195 ? -5.979 2.049 24.147 1.00 92.19 195 PRO A CA 1
ATOM 1514 C C . PRO A 1 195 ? -6.142 3.240 23.196 1.00 92.19 195 PRO A C 1
ATOM 1516 O O . PRO A 1 195 ? -6.805 4.208 23.545 1.00 92.19 195 PRO A O 1
ATOM 1519 N N . GLY A 1 196 ? -5.544 3.187 22.001 1.00 94.94 196 GLY A N 1
ATOM 1520 C CA . GLY A 1 196 ? -5.685 4.248 21.003 1.00 94.94 196 GLY A CA 1
ATOM 1521 C C . GLY A 1 196 ? -6.881 4.100 20.064 1.00 94.94 196 GLY A C 1
ATOM 1522 O O . GLY A 1 196 ? -7.089 4.970 19.216 1.00 94.94 196 GLY A O 1
ATOM 1523 N N . ILE A 1 197 ? -7.680 3.037 20.223 1.00 96.88 197 ILE A N 1
ATOM 1524 C CA . ILE A 1 197 ? -8.952 2.868 19.519 1.00 96.88 197 ILE A CA 1
ATOM 1525 C C . ILE A 1 197 ? -10.069 3.465 20.369 1.00 96.88 197 ILE A C 1
ATOM 1527 O O . ILE A 1 197 ? -10.304 3.054 21.505 1.00 96.88 197 ILE A O 1
ATOM 1531 N N . THR A 1 198 ? -10.794 4.416 19.796 1.00 94.88 198 THR A N 1
ATOM 1532 C CA . THR A 1 198 ? -11.889 5.105 20.479 1.00 94.88 198 THR A CA 1
ATOM 1533 C C . THR A 1 198 ? -13.110 4.204 20.664 1.00 94.88 198 THR A C 1
ATOM 1535 O O . THR A 1 198 ? -13.370 3.287 19.883 1.00 94.88 198 THR A O 1
ATOM 1538 N N . VAL A 1 199 ? -13.943 4.523 21.657 1.00 94.50 199 VAL A N 1
ATOM 1539 C CA . VAL A 1 199 ? -15.236 3.853 21.888 1.00 94.50 199 VAL A CA 1
ATOM 1540 C C . VAL A 1 199 ? -16.124 3.877 20.636 1.00 94.50 199 VAL A C 1
ATOM 1542 O O . VAL A 1 199 ? -16.787 2.890 20.321 1.00 94.50 199 VAL A O 1
ATOM 1545 N N . ARG A 1 200 ? -16.088 4.973 19.868 1.00 93.81 200 ARG A N 1
ATOM 1546 C CA . ARG A 1 200 ? -16.827 5.100 18.605 1.00 93.81 200 ARG A CA 1
ATOM 1547 C C . ARG A 1 200 ? -16.311 4.138 17.534 1.00 93.81 200 ARG A C 1
ATOM 1549 O O . ARG A 1 200 ? -17.121 3.514 16.851 1.00 93.81 200 ARG A O 1
ATOM 1556 N N . GLU A 1 201 ? -14.993 4.008 17.386 1.00 96.38 201 GLU A N 1
ATOM 1557 C CA . GLU A 1 201 ? -14.389 3.042 16.460 1.00 96.38 201 GLU A CA 1
ATOM 1558 C C . GLU A 1 201 ? -14.742 1.604 16.861 1.00 96.38 201 GLU A C 1
ATOM 1560 O O . GLU A 1 201 ? -15.178 0.836 16.004 1.00 96.38 201 GLU A O 1
ATOM 1565 N N . LYS A 1 202 ? -14.656 1.264 18.158 1.00 96.06 202 LYS A N 1
ATOM 1566 C CA . LYS A 1 202 ? -15.089 -0.043 18.691 1.00 96.06 202 LYS A CA 1
ATOM 1567 C C . LYS A 1 202 ? -16.554 -0.313 18.345 1.00 96.06 202 LYS A C 1
ATOM 1569 O O . LYS A 1 202 ? -16.859 -1.329 17.727 1.00 96.06 202 LYS A O 1
ATOM 1574 N N . GLY A 1 203 ? -17.444 0.630 18.658 1.00 94.94 203 GLY A N 1
ATOM 1575 C CA . GLY A 1 203 ? -18.872 0.531 18.356 1.00 94.94 203 GLY A CA 1
ATOM 1576 C C . GLY A 1 203 ? -19.152 0.306 16.869 1.00 94.94 203 GLY A C 1
ATOM 1577 O O . GLY A 1 203 ? -19.926 -0.578 16.512 1.00 94.94 203 GLY A O 1
ATOM 1578 N N . ARG A 1 204 ? -18.463 1.036 15.980 1.00 95.00 204 ARG A N 1
ATOM 1579 C CA . ARG A 1 204 ? -18.583 0.847 14.526 1.00 95.00 204 ARG A CA 1
ATOM 1580 C C . ARG A 1 204 ? -18.197 -0.570 14.097 1.00 95.00 204 ARG A C 1
ATOM 1582 O O . ARG A 1 204 ? -18.884 -1.137 13.254 1.00 95.00 204 ARG A O 1
ATOM 1589 N N . MET A 1 205 ? -17.135 -1.146 14.664 1.00 97.19 205 MET A N 1
ATOM 1590 C CA . MET A 1 205 ? -16.721 -2.516 14.328 1.00 97.19 205 MET A CA 1
ATOM 1591 C C . MET A 1 205 ? -17.727 -3.565 14.818 1.00 97.19 205 MET A C 1
ATOM 1593 O O . MET A 1 205 ? -17.941 -4.556 14.123 1.00 97.19 205 MET A O 1
ATOM 1597 N N . ILE A 1 206 ? -18.404 -3.323 15.946 1.00 95.25 206 ILE A N 1
ATOM 1598 C CA . ILE A 1 206 ? -19.513 -4.172 16.410 1.00 95.25 206 ILE A CA 1
ATOM 1599 C C . ILE A 1 206 ? -20.688 -4.101 15.428 1.00 95.25 206 ILE A C 1
ATOM 1601 O O . ILE A 1 206 ? -21.199 -5.134 15.007 1.00 95.25 206 ILE A O 1
ATOM 1605 N N . PHE A 1 207 ? -21.085 -2.899 14.991 1.00 93.25 207 PHE A N 1
ATOM 1606 C CA . PHE A 1 207 ? -22.181 -2.745 14.022 1.00 93.25 207 PHE A CA 1
ATOM 1607 C C . PHE A 1 207 ? -21.895 -3.377 12.662 1.00 93.25 207 PHE A C 1
ATOM 1609 O O . PHE A 1 207 ? -22.817 -3.839 11.995 1.00 93.25 207 PHE A O 1
ATOM 1616 N N . LEU A 1 208 ? -20.627 -3.408 12.252 1.00 94.38 208 LEU A N 1
ATOM 1617 C CA . LEU A 1 208 ? -20.196 -4.101 11.040 1.00 94.38 208 LEU A CA 1
ATOM 1618 C C . LEU A 1 208 ? -20.058 -5.622 11.229 1.00 94.38 208 LEU A C 1
ATOM 1620 O O . LEU A 1 208 ? -19.773 -6.319 10.260 1.00 94.38 208 LEU A O 1
ATOM 1624 N N . GLY A 1 209 ? -20.249 -6.145 12.445 1.00 95.06 209 GLY A N 1
ATOM 1625 C CA . GLY A 1 209 ? -20.101 -7.568 12.754 1.00 95.06 209 GLY A CA 1
ATOM 1626 C C . GLY A 1 209 ? -18.653 -8.065 12.733 1.00 95.06 209 GLY A C 1
ATOM 1627 O O . GLY A 1 209 ? -18.424 -9.264 12.616 1.00 95.06 209 GLY A O 1
ATOM 1628 N N . LEU A 1 210 ? -17.676 -7.156 12.823 1.00 96.56 210 LEU A N 1
ATOM 1629 C CA . LEU A 1 210 ? -16.244 -7.482 12.849 1.00 96.56 210 LEU A CA 1
ATOM 1630 C C . LEU A 1 210 ? -15.721 -7.748 14.267 1.00 96.56 210 LEU A C 1
ATOM 1632 O O . LEU A 1 210 ? -14.641 -8.312 14.430 1.00 96.56 210 LEU A O 1
ATOM 1636 N N . LEU A 1 211 ? -16.486 -7.348 15.285 1.00 96.19 211 LEU A N 1
ATOM 1637 C CA . LEU A 1 211 ? -16.308 -7.768 16.672 1.00 96.19 211 LEU A CA 1
ATOM 1638 C C . LEU A 1 211 ? -17.514 -8.619 17.065 1.00 96.19 211 LEU A C 1
ATOM 1640 O O . LEU A 1 211 ? -18.645 -8.129 17.044 1.00 96.19 211 LEU A O 1
ATOM 1644 N N . ASP A 1 212 ? -17.271 -9.885 17.391 1.00 93.25 212 ASP A N 1
ATOM 1645 C CA . ASP A 1 212 ? -18.317 -10.789 17.859 1.00 93.25 212 ASP A CA 1
ATOM 1646 C C . ASP A 1 212 ? -18.761 -10.470 19.295 1.00 93.25 212 ASP A C 1
ATOM 1648 O O . ASP A 1 212 ? -18.066 -9.801 20.067 1.00 93.25 212 ASP A O 1
ATOM 1652 N N . GLN A 1 213 ? -19.961 -10.945 19.639 1.00 91.94 213 GLN A N 1
ATOM 1653 C CA . GLN A 1 213 ? -20.589 -10.676 20.931 1.00 91.94 213 GLN A CA 1
ATOM 1654 C C . GLN A 1 213 ? -19.758 -11.225 22.099 1.00 91.94 213 GLN A C 1
ATOM 1656 O O . GLN A 1 213 ? -19.626 -10.543 23.111 1.00 91.94 213 GLN A O 1
ATOM 1661 N N . ASP A 1 214 ? -19.145 -12.401 21.941 1.00 94.88 214 ASP A N 1
ATOM 1662 C CA . ASP A 1 214 ? -18.338 -13.034 22.988 1.00 94.88 214 ASP A CA 1
ATOM 1663 C C . ASP A 1 214 ? -17.102 -12.182 23.319 1.00 94.88 214 ASP A C 1
ATOM 1665 O O . ASP A 1 214 ? -16.781 -11.953 24.486 1.00 94.88 214 ASP A O 1
ATOM 1669 N N . THR A 1 215 ? -16.425 -11.648 22.301 1.00 95.75 215 THR A N 1
ATOM 1670 C CA . THR A 1 215 ? -15.284 -10.735 22.447 1.00 95.75 215 THR A CA 1
ATOM 1671 C C . THR A 1 215 ? -15.682 -9.471 23.202 1.00 95.75 215 THR A C 1
ATOM 1673 O O . THR A 1 215 ? -14.952 -9.021 24.093 1.00 95.75 215 THR A O 1
ATOM 1676 N N . VAL A 1 216 ? -16.839 -8.897 22.865 1.00 95.06 216 VAL A N 1
ATOM 1677 C CA . VAL A 1 216 ? -17.362 -7.687 23.511 1.00 95.06 216 VAL A CA 1
ATOM 1678 C C . VAL A 1 216 ? -17.737 -7.963 24.966 1.00 95.06 216 VAL A C 1
ATOM 1680 O O . VAL A 1 216 ? -17.336 -7.204 25.848 1.00 95.06 216 VAL A O 1
ATOM 1683 N N . ASP A 1 217 ? -18.451 -9.052 25.236 1.00 94.06 217 ASP A N 1
ATOM 1684 C CA . ASP A 1 217 ? -18.903 -9.410 26.581 1.00 94.06 217 ASP A CA 1
ATOM 1685 C C . ASP A 1 217 ? -17.715 -9.714 27.503 1.00 94.06 217 ASP A C 1
ATOM 1687 O O . ASP A 1 217 ? -17.660 -9.207 28.627 1.00 94.06 217 ASP A O 1
ATOM 1691 N N . ASN A 1 218 ? -16.712 -10.445 27.004 1.00 94.75 218 ASN A N 1
ATOM 1692 C CA . ASN A 1 218 ? -15.467 -10.698 27.730 1.00 94.75 218 ASN A CA 1
ATOM 1693 C C . ASN A 1 218 ? -14.731 -9.392 28.059 1.00 94.75 218 ASN A C 1
ATOM 1695 O O . ASN A 1 218 ? -14.316 -9.179 29.199 1.00 94.75 218 ASN A O 1
ATOM 1699 N N . TYR A 1 219 ? -14.612 -8.482 27.088 1.00 95.25 219 TYR A N 1
ATOM 1700 C CA . TYR A 1 219 ? -13.997 -7.175 27.311 1.00 95.25 219 TYR A CA 1
ATOM 1701 C C . TYR A 1 219 ? -14.746 -6.359 28.375 1.00 95.25 219 TYR A C 1
ATOM 1703 O O . TYR A 1 219 ? -14.120 -5.808 29.282 1.00 95.25 219 TYR A O 1
ATOM 1711 N N . LEU A 1 220 ? -16.078 -6.297 28.306 1.00 94.38 220 LEU A N 1
ATOM 1712 C CA . LEU A 1 220 ? -16.905 -5.561 29.266 1.00 94.38 220 LEU A CA 1
ATOM 1713 C C . LEU A 1 220 ? -16.856 -6.167 30.675 1.00 94.38 220 LEU A C 1
ATOM 1715 O O . LEU A 1 220 ? -16.919 -5.421 31.654 1.00 94.38 220 LEU A O 1
ATOM 1719 N N . ALA A 1 221 ? -16.747 -7.493 30.788 1.00 92.69 221 ALA A N 1
ATOM 1720 C CA . ALA A 1 221 ? -16.604 -8.184 32.067 1.00 92.69 221 ALA A CA 1
ATOM 1721 C C . ALA A 1 221 ? -15.247 -7.890 32.726 1.00 92.69 221 ALA A C 1
ATOM 1723 O O . ALA A 1 221 ? -15.190 -7.616 33.923 1.00 92.69 221 ALA A O 1
ATOM 1724 N N . GLU A 1 222 ? -14.163 -7.893 31.946 1.00 91.31 222 GLU A N 1
ATOM 1725 C CA . GLU A 1 222 ? -12.806 -7.607 32.432 1.00 91.31 222 GLU A CA 1
ATOM 1726 C C . GLU A 1 222 ? -12.604 -6.131 32.803 1.00 91.31 222 GLU A C 1
ATOM 1728 O O . GLU A 1 222 ? -11.881 -5.816 33.748 1.00 91.31 222 GLU A O 1
ATOM 1733 N N . THR A 1 223 ? -13.227 -5.215 32.058 1.00 89.62 223 THR A N 1
ATOM 1734 C CA . THR A 1 223 ? -13.008 -3.764 32.204 1.00 89.62 223 THR A CA 1
ATOM 1735 C C . THR A 1 223 ? -14.004 -3.062 33.128 1.00 89.62 223 THR A C 1
ATOM 1737 O O . THR A 1 223 ? -13.838 -1.869 33.403 1.00 89.62 223 THR A O 1
ATOM 1740 N N . GLY A 1 224 ? -15.011 -3.781 33.636 1.00 87.88 224 GLY A N 1
ATOM 1741 C CA . GLY A 1 224 ? -15.940 -3.303 34.662 1.00 87.88 224 GLY A CA 1
ATOM 1742 C C . GLY A 1 224 ? -16.616 -1.980 34.291 1.00 87.88 224 GLY A C 1
ATOM 1743 O O . GLY A 1 224 ? -17.267 -1.881 33.249 1.00 87.88 224 GLY A O 1
ATOM 1744 N N . ASP A 1 225 ? -16.443 -0.963 35.138 1.00 87.94 225 ASP A N 1
ATOM 1745 C CA . ASP A 1 225 ? -17.026 0.381 34.985 1.00 87.94 225 ASP A CA 1
ATOM 1746 C C . ASP A 1 225 ? -16.023 1.420 34.461 1.00 87.94 225 ASP A C 1
ATOM 1748 O O . ASP A 1 225 ? -16.134 2.616 34.736 1.00 87.94 225 ASP A O 1
ATOM 1752 N N . SER A 1 226 ? -15.011 0.984 33.703 1.00 90.81 226 SER A N 1
ATOM 1753 C CA . SER A 1 226 ? -14.140 1.926 32.995 1.00 90.81 226 SER A CA 1
ATOM 1754 C C . SER A 1 226 ? -14.952 2.845 32.069 1.00 90.81 226 SER A C 1
ATOM 1756 O O . SER A 1 226 ? -15.981 2.442 31.525 1.00 90.81 226 SER A O 1
ATOM 1758 N N . ALA A 1 227 ? -14.476 4.077 31.855 1.00 88.00 227 ALA A N 1
ATOM 1759 C CA . ALA A 1 227 ? -15.148 5.043 30.979 1.00 88.00 227 ALA A CA 1
ATOM 1760 C C . ALA A 1 227 ? -15.393 4.480 29.565 1.00 88.00 227 ALA A C 1
ATOM 1762 O O . ALA A 1 227 ? -16.461 4.686 28.991 1.00 88.00 227 ALA A O 1
ATOM 1763 N N . ASP A 1 228 ? -14.438 3.703 29.048 1.00 88.62 228 ASP A N 1
ATOM 1764 C CA . ASP A 1 228 ? -14.560 2.993 27.775 1.00 88.62 228 ASP A CA 1
ATOM 1765 C C . ASP A 1 228 ? -15.700 1.968 27.785 1.00 88.62 228 ASP A C 1
ATOM 1767 O O . ASP A 1 228 ? -16.509 1.935 26.857 1.00 88.62 228 ASP A O 1
ATOM 1771 N N . ALA A 1 229 ? -15.788 1.145 28.835 1.00 89.94 229 ALA A N 1
ATOM 1772 C CA . ALA A 1 229 ? -16.836 0.139 28.974 1.00 89.94 229 ALA A CA 1
ATOM 1773 C C . ALA A 1 229 ? -18.224 0.776 29.123 1.00 89.94 229 ALA A C 1
ATOM 1775 O O . ALA A 1 229 ? -19.185 0.307 28.514 1.00 89.94 229 ALA A O 1
ATOM 1776 N N . VAL A 1 230 ? -18.330 1.865 29.893 1.00 91.81 230 VAL A N 1
ATOM 1777 C CA . VAL A 1 230 ? -19.572 2.639 30.039 1.00 91.81 230 VAL A CA 1
ATOM 1778 C C . VAL A 1 230 ? -20.010 3.199 28.687 1.00 91.81 230 VAL A C 1
ATOM 1780 O O . VAL A 1 230 ? -21.125 2.919 28.250 1.00 91.81 230 VAL A O 1
ATOM 1783 N N . GLY A 1 231 ? -19.119 3.896 27.976 1.00 92.06 231 GLY A N 1
ATOM 1784 C CA . GLY A 1 231 ? -19.443 4.464 26.667 1.00 92.06 231 GLY A CA 1
ATOM 1785 C C . GLY A 1 231 ? -19.806 3.398 25.628 1.00 92.06 231 GLY A C 1
ATOM 1786 O O . GLY A 1 231 ? -20.713 3.595 24.820 1.00 92.06 231 GLY A O 1
ATOM 1787 N N . LEU A 1 232 ? -19.150 2.233 25.655 1.00 92.44 232 LEU A N 1
ATOM 1788 C CA . LEU A 1 232 ? -19.476 1.144 24.737 1.00 92.44 232 LEU A CA 1
ATOM 1789 C C . LEU A 1 232 ? -20.864 0.552 25.031 1.00 92.44 232 LEU A C 1
ATOM 1791 O O . LEU A 1 232 ? -21.622 0.294 24.096 1.00 92.44 232 LEU A O 1
ATOM 1795 N N . ARG A 1 233 ? -21.237 0.396 26.310 1.00 92.19 233 ARG A N 1
ATOM 1796 C CA . ARG A 1 233 ? -22.590 -0.040 26.708 1.00 92.19 233 ARG A CA 1
ATOM 1797 C C . ARG A 1 233 ? -23.664 0.943 26.246 1.00 92.19 233 ARG A C 1
ATOM 1799 O O . ARG A 1 233 ? -24.711 0.503 25.777 1.00 92.19 233 ARG A O 1
ATOM 1806 N N . GLU A 1 234 ? -23.408 2.246 26.336 1.00 92.56 234 GLU A N 1
ATOM 1807 C CA . GLU A 1 234 ? -24.328 3.279 25.844 1.00 92.56 234 GLU A CA 1
ATOM 1808 C C . GLU A 1 234 ? -24.542 3.177 24.329 1.00 92.56 234 GLU A C 1
ATOM 1810 O O . GLU A 1 234 ? -25.686 3.186 23.869 1.00 92.56 234 GLU A O 1
ATOM 1815 N N . ILE A 1 235 ? -23.465 2.995 23.554 1.00 90.00 235 ILE A N 1
ATOM 1816 C CA . ILE A 1 235 ? -23.564 2.780 22.102 1.00 90.00 235 ILE A CA 1
ATOM 1817 C C . ILE A 1 235 ? -24.427 1.551 21.793 1.00 90.00 235 ILE A C 1
ATOM 1819 O O . ILE A 1 235 ? -25.339 1.636 20.969 1.00 90.00 235 ILE A O 1
ATOM 1823 N N . LEU A 1 236 ? -24.184 0.428 22.475 1.00 88.50 236 LEU A N 1
ATOM 1824 C CA . LEU A 1 236 ? -24.942 -0.811 22.270 1.00 88.50 236 LEU A CA 1
ATOM 1825 C C . LEU A 1 236 ? -26.418 -0.673 22.660 1.00 88.50 236 LEU A C 1
ATOM 1827 O O . LEU A 1 236 ? -27.280 -1.265 22.011 1.00 88.50 236 LEU A O 1
ATOM 1831 N N . ALA A 1 237 ? -26.720 0.110 23.698 1.00 89.00 237 ALA A N 1
ATOM 1832 C CA . ALA A 1 237 ? -28.091 0.392 24.109 1.00 89.00 237 ALA A CA 1
ATOM 1833 C C . ALA A 1 237 ? -28.829 1.271 23.088 1.00 89.00 237 ALA A C 1
ATOM 1835 O O . ALA A 1 237 ? -30.009 1.044 22.843 1.00 89.00 237 ALA A O 1
ATOM 1836 N N . SER A 1 238 ? -28.141 2.237 22.471 1.00 83.75 238 SER A N 1
ATOM 1837 C CA . SER A 1 238 ? -28.742 3.174 21.508 1.00 83.75 238 SER A CA 1
ATOM 1838 C C . SER A 1 238 ? -29.094 2.576 20.141 1.00 83.75 238 SER A C 1
ATOM 1840 O O . SER A 1 238 ? -29.801 3.210 19.363 1.00 83.75 238 SER A O 1
ATOM 1842 N N . ALA A 1 239 ? -28.591 1.381 19.832 1.00 72.06 239 ALA A N 1
ATOM 1843 C CA . ALA A 1 239 ? -28.793 0.725 18.542 1.00 72.06 239 ALA A CA 1
ATOM 1844 C C . ALA A 1 239 ? -29.845 -0.396 18.553 1.00 72.06 239 ALA A C 1
ATOM 1846 O O . ALA A 1 239 ? -30.022 -1.074 17.539 1.00 72.06 239 ALA A O 1
ATOM 1847 N N . ARG A 1 240 ? -30.512 -0.598 19.694 1.00 59.72 240 ARG A N 1
ATOM 1848 C CA . ARG A 1 240 ? -31.689 -1.461 19.854 1.00 59.72 240 ARG A CA 1
ATOM 1849 C C . ARG A 1 240 ? -32.964 -0.640 19.705 1.00 59.72 240 ARG A C 1
ATOM 1851 O O . ARG A 1 240 ? -33.933 -1.201 19.153 1.00 59.72 240 ARG A O 1
#

Sequence (240 aa):
MYSIESLLRADRAELGKILSSTRVAPQGDQNARRARVAQALGLNASQLVCGFGFNAAIEDYETAVHFLGFPSLDVMASERNYILVHDRYSNLSVNDILEIYAVLGADSKRRSMWADLVSSRLVTIEAQLEETINPILIGGYKLEIRGVYDNKLASAAFVQLRLDPNYAVLRDIANECANMLESKSITPEAFIRSPGITVREKGRMIFLGLLDQDTVDNYLAETGDSADAVGLREILASAR

Radius of gyration: 22.07 Å; chains: 1; bounding box: 56×34×67 Å

Foldseek 3Di:
DDFLLQLQADAPVSLVVLLVQLPQDLDDDLQVQLQSSQVSSVAGSLSSLLSNLNRPNNVVPQVSCSSSVHPGNVRSVVVNLVCLQAPQCPRQHLVNVLSSLQSLLVPPPCLQVVLVSLVSSLVNLVVVVVVDDDPRSLVSSLSSLLSCLVSVSCDLVNVLVCLALVNQVVCVSNVNLLSCLVSVVDDLLCSLPRPSQALVNNLVCVVVVSRDPVSLVVVLVVCPPPPSSVSNVVSVVVVD

Secondary structure (DSSP, 8-state):
---HHHHHH--HHHHHHHHHHT---S-S-HHHHHHHHHHHHT--HHHHHHHHHT-GGGTT-HHHHHHTT-SSHHHHHHHHHHHHHH-SSSSS-HHHHHHHHHHHHH-TTTHHHHHHHHHHHHHHHHHHHHH---HHHHHHHHHHHHHHHHTT---HHHHHHHTSGGGHHHHHHHTHHHHHHHTTSS-HHHHHH-TTS-HHHHHHHHHTT-S-HHHHHHHHHHHTT-HHHHHHHHHHHHT-